Protein AF-A0A0F8ZD93-F1 (afdb_monomer_lite)

Sequence (334 aa):
MNVKDGPELLRCTFANGVAPGSDRQSFPDGYLGQAHPRQTGADEVATLGYKTNHPKEGDAVYRLSFALAHTGGDVSLTFAASGLEDLANESWGLDNVRIEALTGPQPLTPEELKRHWQALFGDDPVKAFKASWALVTAGDQAAELAVERFRPAKLDAAEVHRLIRMLDADRWSDRQKAHQRLLAAGNSVLPAIRQAQKAKVSAEVQARLQGLTEQFEKRTLPVEERVRWGRIIRMLEVTATDKAVEALALLWRHGRGDEVRHLAGAAADRVARPRIDTLLARARAHRRKLQFDEAKAACRDFVRQNVLPHLQGQERHTREQAAERILDFLGVGD

Secondary structure (DSSP, 8-state):
-EETTS------------STTTSEE-TTSPTTS--EETTTT-SEES-S----SSTT---EE----------SS---EE----S---TTSS-----S------SS--PPPHHHHHHHHHHHTSS-HHHHHHHHHHHHHHTHHHHHHHHHHHSPPP--HHHHHHHHHHTT-SSHHHHHHHHHHHHHTGGGGHHHHHHHHHS---HHHHHHHHHHHHHHS-SS--HHHHHHHHHHHHHHHHH-SHHHHHHHHHHHHH-SSHHHHHHHHHHHHHHHHHHHHHHHHHHHHT-STHHHHHHHHHHHHHHHHHTSTT--SS-HHHHHHHHHHHHHHTT---

pLDDT: mean 82.27, std 15.61, range [39.94, 98.12]

Structure (mmCIF, N/CA/C/O backbone):
data_AF-A0A0F8ZD93-F1
#
_entry.id   AF-A0A0F8ZD93-F1
#
loop_
_atom_site.group_PDB
_atom_site.id
_atom_site.type_symbol
_atom_site.label_atom_id
_atom_site.label_alt_id
_atom_site.label_comp_id
_atom_site.label_asym_id
_atom_site.label_entity_id
_atom_site.label_seq_id
_atom_site.pdbx_PDB_ins_code
_atom_site.Cartn_x
_atom_site.Cartn_y
_atom_site.Cartn_z
_atom_site.occupancy
_atom_site.B_iso_or_equiv
_atom_site.auth_seq_id
_atom_site.auth_comp_id
_atom_site.auth_asym_id
_atom_site.auth_atom_id
_atom_site.pdbx_PDB_model_num
ATOM 1 N N . MET A 1 1 ? 7.674 5.678 -14.828 1.00 90.75 1 MET A N 1
ATOM 2 C CA . MET A 1 1 ? 7.034 4.806 -15.831 1.00 90.75 1 MET A CA 1
ATOM 3 C C . MET A 1 1 ? 5.536 4.800 -15.593 1.00 90.75 1 MET A C 1
ATOM 5 O O . MET A 1 1 ? 5.111 4.458 -14.494 1.00 90.75 1 MET A O 1
ATOM 9 N N . ASN A 1 2 ? 4.764 5.175 -16.610 1.00 90.50 2 ASN A N 1
ATOM 10 C CA . ASN A 1 2 ? 3.308 5.299 -16.551 1.00 90.50 2 ASN A CA 1
ATOM 11 C C . ASN A 1 2 ? 2.647 4.483 -17.658 1.00 90.50 2 ASN A C 1
ATOM 13 O O . ASN A 1 2 ? 3.169 4.432 -18.771 1.00 90.50 2 ASN A O 1
ATOM 17 N N . VAL A 1 3 ? 1.488 3.895 -17.362 1.00 89.75 3 VAL A N 1
ATOM 18 C CA . VAL A 1 3 ? 0.595 3.336 -18.383 1.00 89.75 3 VAL A CA 1
ATOM 19 C C . VAL A 1 3 ? -0.340 4.450 -18.841 1.00 89.75 3 VAL A C 1
ATOM 21 O O . VAL A 1 3 ? -0.942 5.128 -18.007 1.00 89.75 3 VAL A O 1
ATOM 24 N N . LYS A 1 4 ? -0.460 4.669 -20.153 1.00 87.06 4 LYS A N 1
ATOM 25 C CA . LYS A 1 4 ? -1.421 5.639 -20.695 1.00 87.06 4 LYS A CA 1
ATOM 26 C C . LYS A 1 4 ? -2.838 5.268 -20.242 1.00 87.06 4 LYS A C 1
ATOM 28 O O . LYS A 1 4 ? -3.228 4.112 -20.374 1.00 87.06 4 LYS A O 1
ATOM 33 N N . ASP A 1 5 ? -3.575 6.243 -19.708 1.00 78.31 5 ASP A N 1
ATOM 34 C CA . ASP A 1 5 ? -4.932 6.065 -19.162 1.00 78.31 5 ASP A CA 1
ATOM 35 C C . ASP A 1 5 ? -5.026 4.986 -18.058 1.00 78.31 5 ASP A C 1
ATOM 37 O O . ASP A 1 5 ? -6.092 4.431 -17.796 1.00 78.31 5 ASP A O 1
ATOM 41 N N . GLY A 1 6 ? -3.900 4.687 -17.399 1.00 81.44 6 GLY A N 1
ATOM 42 C CA . GLY A 1 6 ? -3.770 3.621 -16.412 1.00 81.44 6 GLY A CA 1
ATOM 43 C C . GLY A 1 6 ? -2.882 4.002 -15.219 1.00 81.44 6 GLY A C 1
ATOM 44 O O . GLY A 1 6 ? -2.625 5.183 -14.970 1.00 81.44 6 GLY A O 1
ATOM 45 N N . PRO A 1 7 ? -2.427 3.010 -14.435 1.00 84.69 7 PRO A N 1
ATOM 46 C CA . PRO A 1 7 ? -1.697 3.256 -13.195 1.00 84.69 7 PRO A CA 1
ATOM 47 C C . PRO A 1 7 ? -0.228 3.691 -13.410 1.00 84.69 7 PRO A C 1
ATOM 49 O O . PRO A 1 7 ? 0.443 3.291 -14.362 1.00 84.69 7 PRO A O 1
ATOM 52 N N . GLU A 1 8 ? 0.314 4.454 -12.450 1.00 88.00 8 GLU A N 1
ATOM 53 C CA . GLU A 1 8 ? 1.736 4.860 -12.378 1.00 88.00 8 GLU A CA 1
ATOM 54 C C . GLU A 1 8 ? 2.656 3.748 -11.839 1.00 88.00 8 GLU A C 1
ATOM 56 O O . GLU A 1 8 ? 2.873 3.604 -10.636 1.00 88.00 8 GLU A O 1
ATOM 61 N N . LEU A 1 9 ? 3.199 2.889 -12.692 1.00 91.88 9 LEU A N 1
ATOM 62 C CA . LEU A 1 9 ? 3.935 1.700 -12.232 1.00 91.88 9 LEU A CA 1
ATOM 63 C C . LEU A 1 9 ? 5.208 2.012 -11.436 1.00 91.88 9 LEU A C 1
ATOM 65 O O . LEU A 1 9 ? 5.542 1.274 -10.513 1.00 91.88 9 LEU A O 1
ATOM 69 N N . LEU A 1 10 ? 5.892 3.113 -11.749 1.00 92.62 10 LEU A N 1
ATOM 70 C CA . LEU A 1 10 ? 7.026 3.579 -10.956 1.00 92.62 10 LEU A CA 1
ATOM 71 C C . LEU A 1 10 ? 7.175 5.093 -11.054 1.00 92.62 10 LEU A C 1
ATOM 73 O O . LEU A 1 10 ? 7.365 5.629 -12.148 1.00 92.62 10 LEU A O 1
ATOM 77 N N . ARG A 1 11 ? 7.216 5.760 -9.905 1.00 92.25 11 ARG A N 1
ATOM 78 C CA . ARG A 1 11 ? 7.685 7.137 -9.773 1.00 92.25 11 ARG A CA 1
ATOM 79 C C . ARG A 1 11 ? 8.558 7.211 -8.541 1.00 92.25 11 ARG A C 1
ATOM 81 O O . ARG A 1 11 ? 8.072 7.001 -7.437 1.00 92.25 11 ARG A O 1
ATOM 88 N N . CYS A 1 12 ? 9.835 7.482 -8.744 1.00 93.06 12 CYS A N 1
ATOM 89 C CA . CYS A 1 12 ? 10.850 7.561 -7.704 1.00 93.06 12 CYS A CA 1
ATOM 90 C C . CYS A 1 12 ? 12.025 8.397 -8.222 1.00 93.06 12 CYS A C 1
ATOM 92 O O . CYS A 1 12 ? 12.052 8.824 -9.375 1.00 93.06 12 CYS A O 1
ATOM 94 N N . THR A 1 13 ? 12.995 8.619 -7.353 1.00 93.62 13 THR A N 1
ATOM 95 C CA . THR A 1 13 ? 14.310 9.168 -7.672 1.00 93.62 13 THR A CA 1
ATOM 96 C C . THR A 1 13 ? 15.343 8.056 -7.565 1.00 93.62 13 THR A C 1
ATOM 98 O O . THR A 1 13 ? 15.145 7.102 -6.808 1.00 93.62 13 THR A O 1
ATOM 101 N N . PHE A 1 14 ? 16.435 8.208 -8.306 1.00 93.00 14 PHE A N 1
ATOM 102 C CA . PHE A 1 14 ? 17.644 7.393 -8.231 1.00 93.00 14 PHE A CA 1
ATOM 103 C C . PHE A 1 14 ? 18.817 8.314 -7.915 1.00 93.00 14 PHE A C 1
ATOM 105 O O . PHE A 1 14 ? 18.760 9.501 -8.235 1.00 93.00 14 PHE A O 1
ATOM 112 N N . ALA A 1 15 ? 19.856 7.784 -7.279 1.00 91.56 15 ALA A N 1
ATOM 113 C CA . ALA A 1 15 ? 21.023 8.572 -6.918 1.00 91.56 15 ALA A CA 1
ATOM 114 C C . ALA A 1 15 ? 22.313 7.799 -7.162 1.00 91.56 15 ALA A C 1
ATOM 116 O O . ALA A 1 15 ? 22.408 6.617 -6.831 1.00 91.56 15 ALA A O 1
ATOM 117 N N . ASN A 1 16 ? 23.301 8.522 -7.687 1.00 90.00 16 ASN A N 1
ATOM 118 C CA . ASN A 1 16 ? 24.671 8.064 -7.904 1.00 90.00 16 ASN A CA 1
ATOM 119 C C . ASN A 1 16 ? 25.720 9.024 -7.310 1.00 90.00 16 ASN A C 1
ATOM 121 O O . ASN A 1 16 ? 26.897 8.672 -7.242 1.00 90.00 16 ASN A O 1
ATOM 125 N N . GLY A 1 17 ? 25.317 10.217 -6.858 1.00 86.31 17 GLY A N 1
ATOM 126 C CA . GLY A 1 17 ? 26.218 11.225 -6.299 1.00 86.31 17 GLY A CA 1
ATOM 127 C C . GLY A 1 17 ? 26.762 10.835 -4.925 1.00 86.31 17 GLY A C 1
ATOM 128 O O . GLY A 1 17 ? 26.228 9.942 -4.270 1.00 86.31 17 GLY A O 1
ATOM 129 N N . VAL A 1 18 ? 27.859 11.453 -4.485 1.00 84.69 18 VAL A N 1
ATOM 130 C CA . VAL A 1 18 ? 28.394 11.281 -3.113 1.00 84.69 18 VAL A CA 1
ATOM 131 C C . VAL A 1 18 ? 28.156 12.480 -2.209 1.00 84.69 18 VAL A C 1
ATOM 133 O O . VAL A 1 18 ? 28.331 12.370 -0.994 1.00 84.69 18 VAL A O 1
ATOM 136 N N . ALA A 1 19 ? 27.843 13.632 -2.795 1.00 84.31 19 ALA A N 1
ATOM 137 C CA . ALA A 1 19 ? 27.678 14.859 -2.045 1.00 84.31 19 ALA A CA 1
ATOM 138 C C . ALA A 1 19 ? 26.360 14.822 -1.255 1.00 84.31 19 ALA A C 1
ATOM 140 O O . ALA A 1 19 ? 25.378 14.237 -1.720 1.00 84.31 19 ALA A O 1
ATOM 141 N N . PRO A 1 20 ? 26.303 15.469 -0.076 1.00 83.75 20 PRO A N 1
ATOM 142 C CA . PRO A 1 20 ? 25.051 15.636 0.646 1.00 83.75 20 PRO A CA 1
ATOM 143 C C . PRO A 1 20 ? 23.977 16.237 -0.265 1.00 83.75 20 PRO A C 1
ATOM 145 O O . PRO A 1 20 ? 24.161 17.318 -0.821 1.00 83.75 20 PRO A O 1
ATOM 148 N N . GLY A 1 21 ? 22.862 15.524 -0.419 1.00 82.06 21 GLY A N 1
ATOM 149 C CA . GLY A 1 21 ? 21.755 15.932 -1.290 1.00 82.06 21 GLY A CA 1
ATOM 150 C C . GLY A 1 21 ? 21.731 15.240 -2.657 1.00 82.06 21 GLY A C 1
ATOM 151 O O . GLY A 1 21 ? 20.672 15.213 -3.276 1.00 82.06 21 GLY A O 1
ATOM 152 N N . SER A 1 22 ? 22.832 14.612 -3.086 1.00 84.75 22 SER A N 1
ATOM 153 C CA . SER A 1 22 ? 22.896 13.731 -4.267 1.00 84.75 22 SER A CA 1
ATOM 154 C C . SER A 1 22 ? 23.201 12.267 -3.917 1.00 84.75 22 SER A C 1
ATOM 156 O O . SER A 1 22 ? 23.267 11.415 -4.801 1.00 84.75 22 SER A O 1
ATOM 158 N N . ASP A 1 23 ? 23.338 11.957 -2.624 1.00 89.62 23 ASP A N 1
ATOM 159 C CA . ASP A 1 23 ? 23.643 10.639 -2.058 1.00 89.62 23 ASP A CA 1
ATOM 160 C C . ASP A 1 23 ? 22.399 9.853 -1.600 1.00 89.62 23 ASP A C 1
ATOM 162 O O . ASP A 1 23 ? 22.511 8.782 -0.990 1.00 89.62 23 ASP A O 1
ATOM 166 N N . ARG A 1 24 ? 21.201 10.379 -1.884 1.00 92.94 24 ARG A N 1
ATOM 167 C CA . ARG A 1 24 ? 19.917 9.824 -1.443 1.00 92.94 24 ARG A CA 1
ATOM 168 C C . ARG A 1 24 ? 18.933 9.658 -2.587 1.00 92.94 24 ARG A C 1
ATOM 170 O O . ARG A 1 24 ? 18.798 10.527 -3.440 1.00 92.94 24 ARG A O 1
ATOM 177 N N . GLN A 1 25 ? 18.166 8.579 -2.532 1.00 93.38 25 GLN A N 1
ATOM 178 C CA . GLN A 1 25 ? 17.113 8.271 -3.495 1.00 93.38 25 GLN A CA 1
ATOM 179 C C . GLN A 1 25 ? 15.827 7.836 -2.797 1.00 93.38 25 GLN A C 1
ATOM 181 O O . GLN A 1 25 ? 15.850 7.486 -1.624 1.00 93.38 25 GLN A O 1
ATOM 186 N N . SER A 1 26 ? 14.705 7.831 -3.512 1.00 93.31 26 SER A N 1
ATOM 187 C CA . SER A 1 26 ? 13.451 7.257 -3.001 1.00 93.31 26 SER A CA 1
ATOM 188 C C . SER A 1 26 ? 13.241 5.816 -3.447 1.00 93.31 26 SER A C 1
ATOM 190 O O . SER A 1 26 ? 12.562 5.078 -2.742 1.00 93.31 26 SER A O 1
ATOM 192 N N . PHE A 1 27 ? 13.857 5.372 -4.551 1.00 94.19 27 PHE A N 1
ATOM 193 C CA . PHE A 1 27 ? 13.794 3.965 -4.944 1.00 94.19 27 PHE A CA 1
ATOM 194 C C . PHE A 1 27 ? 14.395 3.070 -3.841 1.00 94.19 27 PHE A C 1
ATOM 196 O O . PHE A 1 27 ? 15.485 3.376 -3.343 1.00 94.19 27 PHE A O 1
ATOM 203 N N . PRO A 1 28 ? 13.729 1.967 -3.457 1.00 93.62 28 PRO A N 1
ATOM 204 C CA . PRO A 1 28 ? 12.628 1.306 -4.168 1.00 93.62 28 PRO A CA 1
ATOM 205 C C . PRO A 1 28 ? 11.210 1.666 -3.693 1.00 93.62 28 PRO A C 1
ATOM 207 O O . PRO A 1 28 ? 10.242 1.033 -4.107 1.00 93.62 28 PRO A O 1
ATOM 210 N N . ASP A 1 29 ? 11.068 2.687 -2.853 1.00 90.69 29 ASP A N 1
ATOM 211 C CA . ASP A 1 29 ? 9.772 3.274 -2.525 1.00 90.69 29 ASP A CA 1
ATOM 212 C C . ASP A 1 29 ? 9.341 4.327 -3.563 1.00 90.69 29 ASP A C 1
ATOM 214 O O . ASP A 1 29 ? 10.079 4.693 -4.482 1.00 90.69 29 ASP A O 1
ATOM 218 N N . GLY A 1 30 ? 8.101 4.803 -3.434 1.00 82.06 30 GLY A N 1
ATOM 219 C CA . GLY A 1 30 ? 7.562 5.857 -4.292 1.00 82.06 30 GLY A CA 1
ATOM 220 C C . GLY A 1 30 ? 8.188 7.233 -4.036 1.00 82.06 30 GLY A C 1
ATOM 221 O O . GLY A 1 30 ? 8.816 7.484 -3.010 1.00 82.06 30 GLY A O 1
ATOM 222 N N . TYR A 1 31 ? 7.970 8.156 -4.968 1.00 65.12 31 TYR A N 1
ATOM 223 C CA . TYR A 1 31 ? 8.363 9.562 -4.885 1.00 65.12 31 TYR A CA 1
ATOM 224 C C . TYR A 1 31 ? 7.740 10.220 -3.645 1.00 65.12 31 TYR A C 1
ATOM 226 O O . TYR A 1 31 ? 6.547 10.060 -3.401 1.00 65.12 31 TYR A O 1
ATOM 234 N N . LEU A 1 32 ? 8.553 10.945 -2.862 1.00 64.12 32 LEU A N 1
ATOM 235 C CA . LEU A 1 32 ? 8.257 11.413 -1.488 1.00 64.12 32 LEU A CA 1
ATOM 236 C C . LEU A 1 32 ? 8.234 10.314 -0.402 1.00 64.12 32 LEU A C 1
ATOM 238 O O . LEU A 1 32 ? 7.839 10.576 0.736 1.00 64.12 32 LEU A O 1
ATOM 242 N N . GLY A 1 33 ? 8.673 9.099 -0.733 1.00 66.81 33 GLY A N 1
ATOM 243 C CA . GLY A 1 33 ? 8.947 8.025 0.218 1.00 66.81 33 GLY A CA 1
ATOM 244 C C . GLY A 1 33 ? 10.196 8.276 1.069 1.00 66.81 33 GLY A C 1
ATOM 245 O O . GLY A 1 33 ? 10.773 9.365 1.075 1.00 66.81 33 GLY A O 1
ATOM 246 N N . GLN A 1 34 ? 10.619 7.253 1.813 1.00 77.19 34 GLN A N 1
ATOM 247 C CA . GLN A 1 34 ? 11.826 7.324 2.636 1.00 77.19 34 GLN A CA 1
ATOM 248 C C . GLN A 1 34 ? 13.067 7.557 1.763 1.00 77.19 34 GLN A C 1
ATOM 250 O O . GLN A 1 34 ? 13.201 6.983 0.685 1.00 77.19 34 GLN A O 1
ATOM 255 N N . ALA A 1 35 ? 13.984 8.394 2.248 1.00 88.25 35 ALA A N 1
ATOM 256 C CA . ALA A 1 35 ? 15.282 8.580 1.621 1.00 88.25 35 ALA A CA 1
ATOM 257 C C . ALA A 1 35 ? 16.185 7.374 1.923 1.00 88.25 35 ALA A C 1
ATOM 259 O O . ALA A 1 35 ? 16.635 7.180 3.056 1.00 88.25 35 ALA A O 1
ATOM 260 N N . HIS A 1 36 ? 16.470 6.587 0.897 1.00 92.56 36 HIS A N 1
ATOM 261 C CA . HIS A 1 36 ? 17.400 5.465 0.922 1.00 92.56 36 HIS A CA 1
ATOM 262 C C . HIS A 1 36 ? 18.797 5.921 0.506 1.00 92.56 36 HIS A C 1
ATOM 264 O O . HIS A 1 36 ? 18.928 6.919 -0.210 1.00 92.56 36 HIS A O 1
ATOM 270 N N . PRO A 1 37 ? 19.864 5.229 0.945 1.00 94.00 37 PRO A N 1
ATOM 271 C CA . PRO A 1 37 ? 21.189 5.429 0.371 1.00 94.00 37 PRO A CA 1
ATOM 272 C C . PRO A 1 37 ? 21.147 5.313 -1.157 1.00 94.00 37 PRO A C 1
ATOM 274 O O . PRO A 1 37 ? 20.388 4.508 -1.705 1.00 94.00 37 PRO A O 1
ATOM 277 N N . ARG A 1 38 ? 21.971 6.096 -1.846 1.00 92.31 38 ARG A N 1
ATOM 278 C CA . ARG A 1 38 ? 22.223 5.942 -3.282 1.00 92.31 38 ARG A CA 1
ATOM 279 C C . ARG A 1 38 ? 22.463 4.482 -3.669 1.00 92.31 38 ARG A C 1
ATOM 281 O O . ARG A 1 38 ? 23.017 3.718 -2.878 1.00 92.31 38 ARG A O 1
ATOM 288 N N . GLN A 1 39 ? 22.071 4.114 -4.884 1.00 93.75 39 GLN A N 1
ATOM 289 C CA . GLN A 1 39 ? 22.313 2.784 -5.454 1.00 93.75 39 GLN A CA 1
ATOM 290 C C . GLN A 1 39 ? 21.595 1.641 -4.706 1.00 93.75 39 GLN A C 1
ATOM 292 O O . GLN A 1 39 ? 21.839 0.464 -4.972 1.00 93.75 39 GLN A O 1
ATOM 297 N N . THR A 1 40 ? 20.676 1.955 -3.780 1.00 95.69 40 THR A N 1
ATOM 298 C CA . THR A 1 40 ? 19.881 0.939 -3.077 1.00 95.69 40 THR A CA 1
ATOM 299 C C . THR A 1 40 ? 19.056 0.140 -4.080 1.00 95.69 40 THR A C 1
ATOM 301 O O . THR A 1 40 ? 18.224 0.694 -4.795 1.00 95.69 40 THR A O 1
ATOM 304 N N . GLY A 1 41 ? 19.259 -1.177 -4.098 1.00 95.56 41 GLY A N 1
ATOM 305 C CA . GLY A 1 41 ? 18.562 -2.087 -5.005 1.00 95.56 41 GLY A CA 1
ATOM 306 C C . GLY A 1 41 ? 19.157 -2.172 -6.411 1.00 95.56 41 GLY A C 1
ATOM 307 O O . GLY A 1 41 ? 18.527 -2.801 -7.256 1.00 95.56 41 GLY A O 1
ATOM 308 N N . ALA A 1 42 ? 20.325 -1.572 -6.659 1.00 96.38 42 ALA A N 1
ATOM 309 C CA . ALA A 1 42 ? 21.058 -1.764 -7.905 1.00 96.38 42 ALA A CA 1
ATOM 310 C C . ALA A 1 42 ? 21.586 -3.205 -8.017 1.00 96.38 42 ALA A C 1
ATOM 312 O O . ALA A 1 42 ? 22.055 -3.786 -7.036 1.00 96.38 42 ALA A O 1
ATOM 313 N N . ASP A 1 43 ? 21.510 -3.767 -9.219 1.00 95.44 43 ASP A N 1
ATOM 314 C CA . ASP A 1 43 ? 22.122 -5.047 -9.580 1.00 95.44 43 ASP A CA 1
ATOM 315 C C . ASP A 1 43 ? 23.620 -4.886 -9.855 1.00 95.44 43 ASP A C 1
ATOM 317 O O . ASP A 1 43 ? 24.410 -5.780 -9.556 1.00 95.44 43 ASP A O 1
ATOM 321 N N . GLU A 1 44 ? 24.005 -3.749 -10.433 1.00 93.31 44 GLU A N 1
ATOM 322 C CA . GLU A 1 44 ? 25.376 -3.451 -10.842 1.00 93.31 44 GLU A CA 1
ATOM 323 C C . GLU A 1 44 ? 25.697 -2.002 -10.470 1.00 93.31 44 GLU A C 1
ATOM 325 O O . GLU A 1 44 ? 24.834 -1.126 -10.557 1.00 93.31 44 GLU A O 1
ATOM 330 N N . VAL A 1 45 ? 26.925 -1.751 -10.017 1.00 91.25 45 VAL A N 1
ATOM 331 C CA . VAL A 1 45 ? 27.401 -0.428 -9.596 1.00 91.25 45 VAL A CA 1
ATOM 332 C C . VAL A 1 45 ? 28.799 -0.210 -10.159 1.00 91.25 45 VAL A C 1
ATOM 334 O O . VAL A 1 45 ? 29.676 -1.045 -9.939 1.00 91.25 45 VAL A O 1
ATOM 337 N N . ALA A 1 46 ? 29.007 0.923 -10.835 1.00 87.31 46 ALA A N 1
ATOM 338 C CA . ALA A 1 46 ? 30.277 1.304 -11.459 1.00 87.31 46 ALA A CA 1
ATOM 339 C C . ALA A 1 46 ? 30.807 0.257 -12.461 1.00 87.31 46 ALA A C 1
ATOM 341 O O . ALA A 1 46 ? 31.994 -0.077 -12.475 1.00 87.31 46 ALA A O 1
ATOM 342 N N . THR A 1 47 ? 29.913 -0.285 -13.288 1.00 89.75 47 THR A N 1
ATOM 343 C CA . THR A 1 47 ? 30.210 -1.379 -14.234 1.00 89.75 47 THR A CA 1
ATOM 344 C C . THR A 1 47 ? 30.150 -0.952 -15.694 1.00 89.75 47 THR A C 1
ATOM 346 O O . THR A 1 47 ? 30.792 -1.577 -16.534 1.00 89.75 47 THR A O 1
ATOM 349 N N . LEU A 1 48 ? 29.445 0.139 -16.005 1.00 86.62 48 LEU A N 1
ATOM 350 C CA . LEU A 1 48 ? 29.273 0.623 -17.377 1.00 86.62 48 LEU A CA 1
ATOM 351 C C . LEU A 1 48 ? 30.486 1.415 -17.896 1.00 86.62 48 LEU A C 1
ATOM 353 O O . LEU A 1 48 ? 30.532 1.796 -19.063 1.00 86.62 48 LEU A O 1
ATOM 357 N N . GLY A 1 49 ? 31.489 1.652 -17.045 1.00 81.75 49 GLY A N 1
ATOM 358 C CA . GLY A 1 49 ? 32.754 2.278 -17.436 1.00 81.75 49 GLY A CA 1
ATOM 359 C C . GLY A 1 49 ? 32.698 3.803 -17.561 1.00 81.75 49 GLY A C 1
ATOM 360 O O . GLY A 1 49 ? 33.654 4.400 -18.067 1.00 81.75 49 GLY A O 1
ATOM 361 N N . TYR A 1 50 ? 31.624 4.442 -17.084 1.00 79.06 50 TYR A N 1
ATOM 362 C CA . TYR A 1 50 ? 31.542 5.898 -17.006 1.00 79.06 50 TYR A CA 1
ATOM 363 C C . TYR A 1 50 ? 32.569 6.425 -16.003 1.00 79.06 50 TYR A C 1
ATOM 365 O O . TYR A 1 50 ? 32.586 6.046 -14.833 1.00 79.06 50 TYR A O 1
ATOM 373 N N . LYS A 1 51 ? 33.458 7.300 -16.479 1.00 68.19 51 LYS A N 1
ATOM 374 C CA . LYS A 1 51 ? 34.501 7.920 -15.660 1.00 68.19 51 LYS A CA 1
ATOM 375 C C . LYS A 1 51 ? 34.028 9.294 -15.212 1.00 68.19 51 LYS A C 1
ATOM 377 O O . LYS A 1 51 ? 33.962 10.214 -16.021 1.00 68.19 51 LYS A O 1
ATOM 382 N N . THR A 1 52 ? 33.730 9.431 -13.930 1.00 67.81 52 THR A N 1
ATOM 383 C CA . THR A 1 52 ? 33.408 10.710 -13.291 1.00 67.81 52 THR A CA 1
ATOM 384 C C . THR A 1 52 ? 34.649 11.299 -12.621 1.00 67.81 52 THR A C 1
ATOM 386 O O . THR A 1 52 ? 35.576 10.581 -12.238 1.00 67.81 52 THR A O 1
ATOM 389 N N . ASN A 1 53 ? 34.668 12.621 -12.433 1.00 64.38 53 ASN A N 1
ATOM 390 C CA . ASN A 1 53 ? 35.764 13.310 -11.735 1.00 64.38 53 ASN A CA 1
ATOM 391 C C . ASN A 1 53 ? 35.843 12.942 -10.241 1.00 64.38 53 ASN A C 1
ATOM 393 O O . ASN A 1 53 ? 36.892 13.109 -9.617 1.00 64.38 53 ASN A O 1
ATOM 397 N N . HIS A 1 54 ? 34.766 12.396 -9.668 1.00 60.16 54 HIS A N 1
ATOM 398 C CA . HIS A 1 54 ? 34.786 11.757 -8.359 1.00 60.16 54 HIS A CA 1
ATOM 399 C C . HIS A 1 54 ? 34.853 10.231 -8.496 1.00 60.16 54 HIS A C 1
ATOM 401 O O . HIS A 1 54 ? 33.899 9.638 -8.991 1.00 60.16 54 HIS A O 1
ATOM 407 N N . PRO A 1 55 ? 35.884 9.557 -7.949 1.00 59.41 55 PRO A N 1
ATOM 408 C CA . PRO A 1 55 ? 36.057 8.099 -8.049 1.00 59.41 55 PRO A CA 1
ATOM 409 C C . PRO A 1 55 ? 34.996 7.282 -7.292 1.00 59.41 55 PRO A C 1
ATOM 411 O O . PRO A 1 55 ? 35.031 6.056 -7.302 1.00 59.41 55 PRO A O 1
ATOM 414 N N . LYS A 1 56 ? 34.090 7.956 -6.576 1.00 59.72 56 LYS A N 1
ATOM 415 C CA . LYS A 1 56 ? 32.959 7.356 -5.864 1.00 59.72 56 LYS A CA 1
ATOM 416 C C . LYS A 1 56 ? 31.613 7.688 -6.514 1.00 59.72 56 LYS A C 1
ATOM 418 O O . LYS A 1 56 ? 30.604 7.142 -6.078 1.00 59.72 56 LYS A O 1
ATOM 423 N N . GLU A 1 57 ? 31.569 8.596 -7.481 1.00 69.94 57 GLU A N 1
ATOM 424 C CA . GLU A 1 57 ? 30.406 8.788 -8.353 1.00 69.94 57 GLU A CA 1
ATOM 425 C C . GLU A 1 57 ? 30.495 7.764 -9.486 1.00 69.94 57 GLU A C 1
ATOM 427 O O . GLU A 1 57 ? 31.571 7.223 -9.744 1.00 69.94 57 GLU A O 1
ATOM 432 N N . GLY A 1 58 ? 29.372 7.414 -10.101 1.00 79.38 58 GLY A N 1
ATOM 433 C CA . GLY A 1 58 ? 29.389 6.397 -11.144 1.00 79.38 58 GLY A CA 1
ATOM 434 C C . GLY A 1 58 ? 28.008 6.030 -11.649 1.00 79.38 58 GLY A C 1
ATOM 435 O O . GLY A 1 58 ? 27.042 6.767 -11.468 1.00 79.38 58 GLY A O 1
ATOM 436 N N . ASP A 1 59 ? 27.925 4.870 -12.278 1.00 87.50 59 ASP A N 1
ATOM 437 C CA . ASP A 1 59 ? 26.690 4.293 -12.787 1.00 87.50 59 ASP A CA 1
ATOM 438 C C . ASP A 1 59 ? 26.070 3.278 -11.821 1.00 87.50 59 ASP A C 1
ATOM 440 O O . ASP A 1 59 ? 26.735 2.722 -10.941 1.00 87.50 59 ASP A O 1
ATOM 444 N N . ALA A 1 60 ? 24.778 3.030 -12.015 1.00 93.38 60 ALA A N 1
ATOM 445 C CA . ALA A 1 60 ? 24.068 1.930 -11.392 1.00 93.38 60 ALA A CA 1
ATOM 446 C C . ALA A 1 60 ? 23.041 1.356 -12.369 1.00 93.38 60 ALA A C 1
ATOM 448 O O . ALA A 1 60 ? 22.351 2.106 -13.063 1.00 93.38 60 ALA A O 1
ATOM 449 N N . VAL A 1 61 ? 22.925 0.031 -12.393 1.00 95.38 61 VAL A N 1
ATOM 450 C CA . VAL A 1 61 ? 21.975 -0.705 -13.233 1.00 95.38 61 VAL A CA 1
ATOM 451 C C . VAL A 1 61 ? 20.933 -1.362 -12.342 1.00 95.38 61 VAL A C 1
ATOM 453 O O . VAL A 1 61 ? 21.265 -1.931 -11.303 1.00 95.38 61 VAL A O 1
ATOM 456 N N . TYR A 1 62 ? 19.669 -1.301 -12.756 1.00 96.25 62 TYR A N 1
ATOM 457 C CA . TYR A 1 62 ? 18.540 -1.866 -12.019 1.00 96.25 62 TYR A CA 1
ATOM 458 C C . TYR A 1 62 ? 17.734 -2.788 -12.929 1.00 96.25 62 TYR A C 1
ATOM 460 O O . TYR A 1 62 ? 17.289 -2.375 -14.001 1.00 96.25 62 TYR A O 1
ATOM 468 N N . ARG A 1 63 ? 17.474 -4.018 -12.481 1.00 95.31 63 ARG A N 1
ATOM 469 C CA . ARG A 1 63 ? 16.526 -4.930 -13.125 1.00 95.31 63 ARG A CA 1
ATOM 470 C C . ARG A 1 63 ? 15.150 -4.750 -12.511 1.00 95.31 63 ARG A C 1
ATOM 472 O O . ARG A 1 63 ? 14.865 -5.202 -11.401 1.00 95.31 63 ARG A O 1
ATOM 479 N N . LEU A 1 64 ? 14.281 -4.082 -13.25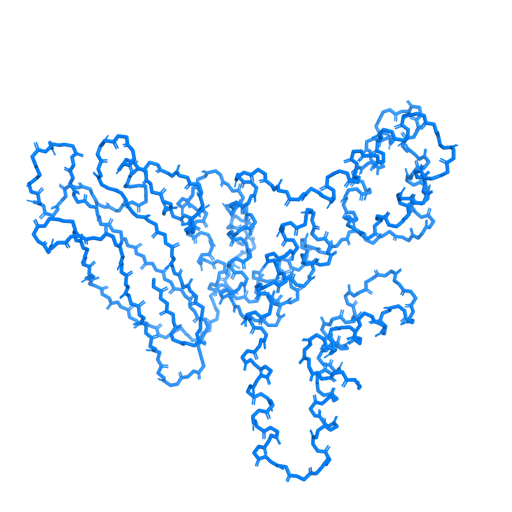7 1.00 94.69 64 LEU A N 1
ATOM 480 C CA . LEU A 1 64 ? 12.927 -3.773 -12.821 1.00 94.69 64 LEU A CA 1
ATOM 481 C C . LEU A 1 64 ? 11.921 -4.658 -13.554 1.00 94.69 64 LEU A C 1
ATOM 483 O O . LEU A 1 64 ? 11.959 -4.777 -14.776 1.00 94.69 64 LEU A O 1
ATOM 487 N N . SER A 1 65 ? 11.012 -5.266 -12.794 1.00 93.88 65 SER A N 1
ATOM 488 C CA . SER A 1 65 ? 9.908 -6.063 -13.321 1.00 93.88 65 SER A CA 1
ATOM 489 C C . SER A 1 65 ? 8.603 -5.553 -12.735 1.00 93.88 65 SER A C 1
ATOM 491 O O . SER A 1 65 ? 8.512 -5.288 -11.535 1.00 93.88 65 SER A O 1
ATOM 493 N N . PHE A 1 66 ? 7.612 -5.395 -13.604 1.00 93.94 66 PHE A N 1
ATOM 494 C CA . PHE A 1 66 ? 6.318 -4.815 -13.289 1.00 93.94 66 PHE A CA 1
ATOM 495 C C . PHE A 1 66 ? 5.225 -5.698 -13.874 1.00 93.94 66 PHE A C 1
ATOM 497 O O . PHE A 1 66 ? 5.364 -6.209 -14.983 1.00 93.94 66 PHE A O 1
ATOM 504 N N . ALA A 1 67 ? 4.121 -5.828 -13.148 1.00 92.00 67 ALA A N 1
ATOM 505 C CA . ALA A 1 67 ? 2.916 -6.483 -13.632 1.00 92.00 67 ALA A CA 1
ATOM 506 C C . ALA A 1 67 ? 1.756 -5.493 -13.579 1.00 92.00 67 ALA A C 1
ATOM 508 O O . ALA A 1 67 ? 1.641 -4.718 -12.634 1.00 92.00 67 ALA A O 1
ATOM 509 N N . LEU A 1 68 ? 0.902 -5.498 -14.594 1.00 88.88 68 LEU A N 1
ATOM 510 C CA . LEU A 1 68 ? -0.265 -4.628 -14.642 1.00 88.88 68 LEU A CA 1
ATOM 511 C C . LEU A 1 68 ? -1.437 -5.395 -15.249 1.00 88.88 68 LEU A C 1
ATOM 513 O O . LEU A 1 68 ? -1.262 -6.145 -16.209 1.00 88.88 68 LEU A O 1
ATOM 517 N N . ALA A 1 69 ? -2.629 -5.215 -14.688 1.00 85.44 69 ALA A N 1
ATOM 518 C CA . ALA A 1 69 ? -3.840 -5.723 -15.313 1.00 85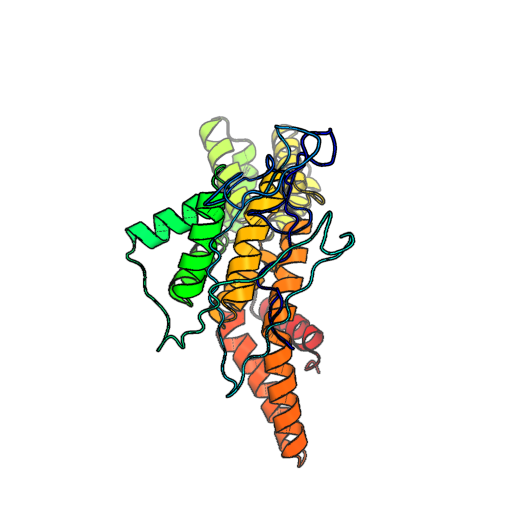.44 69 ALA A CA 1
ATOM 519 C C . ALA A 1 69 ? -4.141 -4.891 -16.567 1.00 85.44 69 ALA A C 1
ATOM 521 O O . ALA A 1 69 ? -4.221 -3.664 -16.496 1.00 85.44 69 ALA A O 1
ATOM 522 N N . HIS A 1 70 ? -4.315 -5.551 -17.713 1.00 85.12 70 HIS A N 1
ATOM 523 C CA . HIS A 1 70 ? -4.608 -4.895 -18.986 1.00 85.12 70 HIS A CA 1
ATOM 524 C C . HIS A 1 70 ? -5.658 -5.676 -19.767 1.00 85.12 70 HIS A C 1
ATOM 526 O O . HIS A 1 70 ? -5.616 -6.901 -19.808 1.00 85.12 70 HIS A O 1
ATOM 532 N N . THR A 1 71 ? -6.602 -4.968 -20.383 1.00 79.38 71 THR A N 1
ATOM 533 C CA . THR A 1 71 ? -7.691 -5.578 -21.176 1.00 79.38 71 THR A CA 1
ATOM 534 C C . THR A 1 71 ? -7.742 -5.076 -22.618 1.00 79.38 71 THR A C 1
ATOM 536 O O . THR A 1 71 ? -8.506 -5.606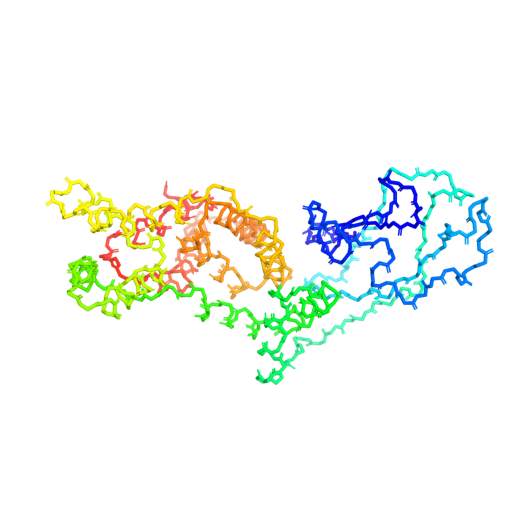 -23.422 1.00 79.38 71 THR A O 1
ATOM 539 N N . GLY A 1 72 ? -6.944 -4.058 -22.957 1.00 80.81 72 GLY A N 1
ATOM 540 C CA . GLY A 1 72 ? -6.851 -3.528 -24.315 1.00 80.81 72 GLY A CA 1
ATOM 541 C C . GLY A 1 72 ? -5.971 -4.393 -25.219 1.00 80.81 72 GLY A C 1
ATOM 542 O O . GLY A 1 72 ? -5.114 -5.129 -24.738 1.00 80.81 72 GLY A O 1
ATOM 543 N N . GLY A 1 73 ? -6.156 -4.263 -26.537 1.00 87.25 73 GLY A N 1
ATOM 544 C CA . GLY A 1 73 ? -5.300 -4.919 -27.536 1.00 87.25 73 GLY A CA 1
ATOM 545 C C . GLY A 1 73 ? -3.878 -4.348 -27.605 1.00 87.25 73 GLY A C 1
ATOM 546 O O . GLY A 1 73 ? -2.962 -5.050 -28.014 1.00 87.25 73 GLY A O 1
ATOM 547 N N . ASP A 1 74 ? -3.689 -3.112 -27.134 1.00 89.94 74 ASP A N 1
ATOM 548 C CA . ASP A 1 74 ? -2.411 -2.402 -27.124 1.00 89.94 74 ASP A CA 1
ATOM 549 C C . ASP A 1 74 ? -2.145 -1.812 -25.741 1.00 89.94 74 ASP A C 1
ATOM 551 O O . ASP A 1 74 ? -3.065 -1.304 -25.094 1.00 89.94 74 ASP A O 1
ATOM 555 N N . VAL A 1 75 ? -0.889 -1.829 -25.293 1.00 89.19 75 VAL A N 1
ATOM 556 C CA . VAL A 1 75 ? -0.438 -1.135 -24.078 1.00 89.19 75 VAL A CA 1
ATOM 557 C C . VAL A 1 75 ? 0.545 -0.033 -24.463 1.00 89.19 75 VAL A C 1
ATOM 559 O O . VAL A 1 75 ? 1.507 -0.263 -25.188 1.00 89.19 75 VAL A O 1
ATOM 562 N N . SER A 1 76 ? 0.302 1.189 -23.988 1.00 92.88 76 SER A N 1
ATOM 563 C CA . SER A 1 76 ? 1.208 2.325 -24.187 1.00 92.88 76 SER A CA 1
ATOM 564 C C . SER A 1 76 ? 1.908 2.657 -22.875 1.00 92.88 76 SER A C 1
ATOM 566 O O . SER A 1 76 ? 1.256 3.036 -21.899 1.00 92.88 76 SER A O 1
ATOM 568 N N . LEU A 1 77 ? 3.233 2.514 -22.863 1.00 92.88 77 LEU A N 1
ATOM 569 C CA . LEU A 1 77 ? 4.084 2.785 -21.708 1.00 92.88 77 LEU A CA 1
ATOM 570 C C . LEU A 1 77 ? 4.906 4.049 -21.953 1.00 92.88 77 LEU A C 1
ATOM 572 O O . LEU A 1 77 ? 5.613 4.152 -22.953 1.00 92.88 77 LEU A O 1
ATOM 576 N N . THR A 1 78 ? 4.849 4.984 -21.010 1.00 94.75 78 THR A N 1
ATOM 577 C CA . THR A 1 78 ? 5.655 6.205 -21.039 1.00 94.75 78 THR A CA 1
ATOM 578 C C . THR A 1 78 ? 6.757 6.121 -19.998 1.00 94.75 78 THR A C 1
ATOM 580 O O . THR A 1 78 ? 6.504 5.981 -18.793 1.00 94.75 78 THR A O 1
ATOM 583 N N . PHE A 1 79 ? 7.992 6.269 -20.463 1.00 93.44 79 PHE A N 1
ATOM 584 C CA . PHE A 1 79 ? 9.170 6.402 -19.624 1.00 93.44 79 PHE A CA 1
ATOM 585 C C . PHE A 1 79 ? 9.665 7.841 -19.709 1.00 93.44 79 PHE A C 1
ATOM 587 O O . PHE A 1 79 ? 9.785 8.401 -20.794 1.00 93.44 79 PHE A O 1
ATOM 594 N N . ALA A 1 80 ? 9.896 8.453 -18.555 1.00 92.81 80 ALA A N 1
ATOM 595 C CA . ALA A 1 80 ? 10.305 9.841 -18.460 1.00 92.81 80 ALA A CA 1
ATOM 596 C C . ALA A 1 80 ? 11.140 10.035 -17.198 1.00 92.81 80 ALA A C 1
ATOM 598 O O . ALA A 1 80 ? 10.900 9.375 -16.182 1.00 92.81 80 ALA A O 1
ATOM 599 N N . ALA A 1 81 ? 12.066 10.980 -17.276 1.00 91.75 81 ALA A N 1
ATOM 600 C CA . ALA A 1 81 ? 12.801 11.517 -16.147 1.00 91.75 81 ALA A CA 1
ATOM 601 C C . ALA A 1 81 ? 12.783 13.047 -16.224 1.00 91.75 81 ALA A C 1
ATOM 603 O O . ALA A 1 81 ? 12.457 13.629 -17.259 1.00 91.75 81 ALA A O 1
ATOM 604 N N . SER A 1 82 ? 13.108 13.692 -15.113 1.00 90.12 82 SER A N 1
ATOM 605 C CA . SER A 1 82 ? 13.110 15.147 -14.975 1.00 90.12 82 SER A CA 1
ATOM 606 C C . SER A 1 82 ? 14.279 15.575 -14.102 1.00 90.12 82 SER A C 1
ATOM 608 O O . SER A 1 82 ? 14.637 14.829 -13.192 1.00 90.12 82 SER A O 1
ATOM 610 N N . GLY A 1 83 ? 14.792 16.788 -14.316 1.00 86.69 83 GLY A N 1
ATOM 611 C CA . GLY A 1 83 ? 15.934 17.301 -13.552 1.00 86.69 83 GLY A CA 1
ATOM 612 C C . GLY A 1 83 ? 17.237 16.589 -13.905 1.00 86.69 83 GLY A C 1
ATOM 613 O O . GLY A 1 83 ? 18.036 16.330 -13.020 1.00 86.69 83 GLY A O 1
ATOM 614 N N . LEU A 1 84 ? 17.381 16.222 -15.178 1.00 87.00 84 LEU A N 1
ATOM 615 C CA . LEU A 1 84 ? 18.571 15.608 -15.750 1.00 87.00 84 LEU A CA 1
ATOM 616 C C . LEU A 1 84 ? 19.239 16.585 -16.713 1.00 87.00 84 LEU A C 1
ATOM 618 O O . LEU A 1 84 ? 18.581 17.499 -17.220 1.00 87.00 84 LEU A O 1
ATOM 622 N N . GLU A 1 85 ? 20.519 16.359 -16.969 1.00 86.50 85 GLU A N 1
ATOM 623 C CA . GLU A 1 85 ? 21.323 17.157 -17.888 1.00 86.50 85 GLU A CA 1
ATOM 624 C C . GLU A 1 85 ? 21.496 16.449 -19.245 1.00 86.50 85 GLU A C 1
ATOM 626 O O . GLU A 1 85 ? 20.804 15.477 -19.568 1.00 86.50 85 GLU A O 1
ATOM 631 N N . ASP A 1 86 ? 22.403 16.966 -20.073 1.00 84.19 86 ASP A N 1
ATOM 632 C CA . ASP A 1 86 ? 22.720 16.388 -21.375 1.00 84.19 86 ASP A CA 1
ATOM 633 C C . ASP A 1 86 ? 23.253 14.952 -21.252 1.00 84.19 86 ASP A C 1
ATOM 635 O O . ASP A 1 86 ? 23.831 14.551 -20.241 1.00 84.19 86 ASP A O 1
ATOM 639 N N . LEU A 1 87 ? 23.118 14.177 -22.335 1.00 80.75 87 LEU A N 1
ATOM 640 C CA . LEU A 1 87 ? 23.445 12.743 -22.387 1.00 80.75 87 LEU A CA 1
ATOM 641 C C . LEU A 1 87 ? 24.870 12.396 -21.909 1.00 80.75 87 LEU A C 1
ATOM 643 O O . LEU A 1 87 ? 25.102 11.289 -21.433 1.00 80.75 87 LEU A O 1
ATOM 647 N N . ALA A 1 88 ? 25.819 13.325 -22.047 1.00 77.88 88 ALA A N 1
ATOM 648 C CA . ALA A 1 88 ? 27.210 13.141 -21.638 1.00 77.88 88 ALA A CA 1
ATOM 649 C C . ALA A 1 88 ? 27.470 13.385 -20.137 1.00 77.88 88 ALA A C 1
ATOM 651 O O . ALA A 1 88 ? 28.583 13.116 -19.688 1.00 77.88 88 ALA A O 1
ATOM 652 N N . ASN A 1 89 ? 26.491 13.900 -19.384 1.00 78.62 89 ASN A N 1
ATOM 653 C CA . ASN A 1 89 ? 26.605 14.154 -17.948 1.00 78.62 89 ASN A CA 1
ATOM 654 C C . ASN A 1 89 ? 25.594 13.319 -17.139 1.00 78.62 89 ASN A C 1
ATOM 656 O O . ASN A 1 89 ? 25.811 12.127 -16.921 1.00 78.62 89 ASN A O 1
ATOM 660 N N . GLU A 1 90 ? 24.477 13.913 -16.712 1.00 84.25 90 GLU A N 1
ATOM 661 C CA . GLU A 1 90 ? 23.482 13.265 -15.855 1.00 84.25 90 GLU A CA 1
ATOM 662 C C . GLU A 1 90 ? 22.320 12.739 -16.691 1.00 84.25 90 GLU A C 1
ATOM 664 O O . GLU A 1 90 ? 21.338 13.438 -16.925 1.00 84.25 90 GLU A O 1
ATOM 669 N N . SER A 1 91 ? 22.426 11.492 -17.147 1.00 87.75 91 SER A N 1
ATOM 670 C CA . SER A 1 91 ? 21.403 10.879 -17.993 1.00 87.75 91 SER A CA 1
ATOM 671 C C . SER A 1 91 ? 21.031 9.465 -17.557 1.00 87.75 91 SER A C 1
ATOM 673 O O . SER A 1 91 ? 21.589 8.898 -16.618 1.00 87.75 91 SER A O 1
ATOM 675 N N . TRP A 1 92 ? 20.041 8.896 -18.237 1.00 91.88 92 TRP A N 1
ATOM 676 C CA . TRP A 1 92 ? 19.536 7.548 -17.995 1.00 91.88 92 TRP A CA 1
ATOM 677 C C . TRP A 1 92 ? 19.203 6.876 -19.326 1.00 91.88 92 TRP A C 1
ATOM 679 O O . TRP A 1 92 ? 18.897 7.541 -20.317 1.00 91.88 92 TRP A O 1
ATOM 689 N N . GLY A 1 93 ? 19.250 5.547 -19.338 1.00 91.75 93 GLY A N 1
ATOM 690 C CA . GLY A 1 93 ? 18.929 4.734 -20.505 1.00 91.75 93 GLY A CA 1
ATOM 691 C C . GLY A 1 93 ? 18.034 3.556 -20.144 1.00 91.75 93 GLY A C 1
ATOM 692 O O . GLY A 1 93 ? 17.932 3.163 -18.981 1.00 91.75 93 GLY A O 1
ATOM 693 N N . LEU A 1 94 ? 17.389 2.997 -21.165 1.00 93.62 94 LEU A N 1
ATOM 694 C CA . LEU A 1 94 ? 16.679 1.726 -21.095 1.00 93.62 94 LEU A CA 1
ATOM 695 C C . LEU A 1 94 ? 17.399 0.723 -21.979 1.00 93.62 94 LEU A C 1
ATOM 697 O O . LEU A 1 94 ? 17.777 1.046 -23.103 1.00 93.62 94 LEU A O 1
ATOM 701 N N . ASP A 1 95 ? 17.521 -0.496 -21.481 1.00 92.69 95 ASP A N 1
ATOM 702 C CA . ASP A 1 95 ? 18.030 -1.626 -22.239 1.00 92.69 95 ASP A CA 1
ATOM 703 C C . ASP A 1 95 ? 17.249 -2.891 -21.850 1.00 92.69 95 ASP A C 1
ATOM 705 O O . ASP A 1 95 ? 16.605 -2.931 -20.799 1.00 92.69 95 ASP A O 1
ATOM 709 N N . ASN A 1 96 ? 17.286 -3.917 -22.701 1.00 92.81 96 ASN A N 1
ATOM 710 C CA . ASN A 1 96 ? 16.718 -5.246 -22.449 1.00 92.81 96 ASN A CA 1
ATOM 711 C C . ASN A 1 96 ? 15.224 -5.248 -22.063 1.00 92.81 96 ASN A C 1
ATOM 713 O O . ASN A 1 96 ? 14.783 -6.021 -21.207 1.00 92.81 96 ASN A O 1
ATOM 717 N N . VAL A 1 97 ? 14.422 -4.392 -22.704 1.00 93.56 97 VAL A N 1
ATOM 718 C CA . VAL A 1 97 ? 12.975 -4.314 -22.453 1.00 93.56 97 VAL A CA 1
ATOM 719 C C . VAL A 1 97 ? 12.274 -5.557 -23.006 1.00 93.56 97 VAL A C 1
ATOM 721 O O . VAL A 1 97 ? 12.248 -5.788 -24.214 1.00 93.56 97 VAL A O 1
ATOM 724 N N . ARG A 1 98 ? 11.652 -6.333 -22.112 1.00 94.50 98 ARG A N 1
ATOM 725 C CA . ARG A 1 98 ? 10.793 -7.476 -22.447 1.00 94.50 98 ARG A CA 1
ATOM 726 C C . ARG A 1 98 ? 9.360 -7.202 -22.004 1.00 94.50 98 ARG A C 1
ATOM 728 O O . ARG A 1 98 ? 9.130 -6.793 -20.870 1.00 94.50 98 ARG A O 1
ATOM 735 N N . ILE A 1 99 ? 8.408 -7.489 -22.887 1.00 91.75 99 ILE A N 1
ATOM 736 C CA . ILE A 1 99 ? 6.974 -7.477 -22.591 1.00 91.75 99 ILE A CA 1
ATOM 737 C C . ILE A 1 99 ? 6.441 -8.886 -22.829 1.00 91.75 99 ILE A C 1
ATOM 739 O O . ILE A 1 99 ? 6.705 -9.487 -23.869 1.00 91.75 99 ILE A O 1
ATOM 743 N N . GLU A 1 100 ? 5.704 -9.410 -21.858 1.00 92.31 100 GLU A N 1
ATOM 744 C CA . GLU A 1 100 ? 5.070 -10.721 -21.931 1.00 92.31 100 GLU A CA 1
ATOM 745 C C . GLU A 1 100 ? 3.632 -10.619 -21.428 1.00 92.31 100 GLU A C 1
ATOM 747 O O . GLU A 1 100 ? 3.368 -10.009 -20.391 1.00 92.31 100 GLU A O 1
ATOM 752 N N . ALA A 1 101 ? 2.702 -11.213 -22.172 1.00 90.69 101 ALA A N 1
ATOM 753 C CA . ALA A 1 101 ? 1.319 -11.333 -21.745 1.00 90.69 101 ALA A CA 1
ATOM 754 C C . ALA A 1 101 ? 1.180 -12.552 -20.827 1.00 90.69 101 ALA A C 1
ATOM 756 O O . ALA A 1 101 ? 1.403 -13.686 -21.249 1.00 90.69 101 ALA A O 1
ATOM 757 N N . LEU A 1 102 ? 0.789 -12.321 -19.575 1.00 89.06 102 LEU A N 1
ATOM 758 C CA . LEU A 1 102 ? 0.459 -13.397 -18.646 1.00 89.06 102 LEU A CA 1
ATOM 759 C C . LEU A 1 102 ? -0.959 -13.902 -18.933 1.00 89.06 102 LEU A C 1
ATOM 761 O O . LEU A 1 102 ? -1.880 -13.111 -19.124 1.00 89.06 102 LEU A O 1
ATOM 765 N N . THR A 1 103 ? -1.161 -15.219 -18.904 1.00 85.88 103 THR A N 1
ATOM 766 C CA . THR A 1 103 ? -2.477 -15.849 -19.134 1.00 85.88 103 THR A CA 1
ATOM 767 C C . THR A 1 103 ? -3.429 -15.741 -17.935 1.00 85.88 103 THR A C 1
ATOM 769 O O . THR A 1 103 ? -4.517 -16.312 -17.960 1.00 85.88 103 THR A O 1
ATOM 772 N N . GLY A 1 104 ? -3.027 -15.034 -16.875 1.00 87.94 104 GLY A N 1
ATOM 773 C CA . GLY A 1 104 ? -3.811 -14.805 -15.666 1.00 87.94 104 GLY A CA 1
ATOM 774 C C . GLY A 1 104 ? -2.940 -14.519 -14.436 1.00 87.94 104 GLY A C 1
ATOM 775 O O . GLY A 1 104 ? -1.708 -14.453 -14.551 1.00 87.94 104 GLY A O 1
ATOM 776 N N . PRO A 1 105 ? -3.572 -14.361 -13.256 1.00 91.50 105 PRO A N 1
ATOM 777 C CA . PRO A 1 105 ? -2.867 -14.218 -11.987 1.00 91.50 105 PRO A CA 1
ATOM 778 C C . PRO A 1 105 ? -1.896 -15.377 -11.732 1.00 91.50 105 PRO A C 1
ATOM 780 O O . PRO A 1 105 ? -2.161 -16.518 -12.108 1.00 91.50 105 PRO A O 1
ATOM 783 N N . GLN A 1 106 ? -0.783 -15.077 -11.068 1.00 94.69 106 GLN A N 1
ATOM 784 C CA . GLN A 1 106 ? 0.226 -16.044 -10.642 1.00 94.69 106 GLN A CA 1
ATOM 785 C C . GLN A 1 106 ? 0.023 -16.336 -9.148 1.00 94.69 106 GLN A C 1
ATOM 787 O O . GLN A 1 106 ? 0.440 -15.526 -8.315 1.00 94.69 106 GLN A O 1
ATOM 792 N N . PRO A 1 107 ? -0.666 -17.433 -8.786 1.00 94.88 107 PRO A N 1
ATOM 793 C CA . PRO A 1 107 ? -1.010 -17.708 -7.398 1.00 94.88 107 PRO A CA 1
ATOM 794 C C . PRO A 1 107 ? 0.236 -17.998 -6.558 1.00 94.88 107 PRO A C 1
ATOM 796 O O . PRO A 1 107 ? 1.186 -18.632 -7.016 1.00 94.88 107 PRO A O 1
ATOM 799 N N . LEU A 1 108 ? 0.196 -17.567 -5.301 1.00 97.75 108 LEU A N 1
ATOM 800 C CA . LEU A 1 108 ? 1.223 -17.829 -4.297 1.00 97.75 108 LEU A CA 1
ATOM 801 C C . LEU A 1 108 ? 0.763 -18.939 -3.351 1.00 97.75 108 LEU A C 1
ATOM 803 O O . LEU A 1 108 ? -0.430 -19.080 -3.065 1.00 97.75 108 LEU A O 1
ATOM 807 N N . THR A 1 109 ? 1.702 -19.692 -2.786 1.00 98.00 109 THR A N 1
ATOM 808 C CA . THR A 1 109 ? 1.383 -20.552 -1.635 1.00 98.00 109 THR A CA 1
ATOM 809 C C . THR A 1 109 ? 0.964 -19.700 -0.422 1.00 98.00 109 THR A C 1
ATOM 811 O O . THR A 1 109 ? 1.341 -18.525 -0.330 1.00 98.00 109 THR A O 1
ATOM 814 N N . PRO A 1 110 ? 0.202 -20.247 0.545 1.00 96.88 110 PRO A N 1
ATOM 815 C CA . PRO A 1 110 ? -0.169 -19.515 1.761 1.00 96.88 110 PRO A CA 1
ATOM 816 C C . PRO A 1 110 ? 1.037 -18.939 2.523 1.00 96.88 110 PRO A C 1
ATOM 818 O O . PRO A 1 110 ? 0.989 -17.816 3.036 1.00 96.88 110 PRO A O 1
ATOM 821 N N . GLU A 1 111 ? 2.141 -19.682 2.569 1.00 97.00 111 GLU A N 1
ATOM 822 C CA . GLU A 1 111 ? 3.393 -19.286 3.208 1.00 97.00 111 GLU A CA 1
ATOM 823 C C . GLU A 1 111 ? 4.046 -18.105 2.483 1.00 97.00 111 GLU A C 1
ATOM 825 O O . GLU A 1 111 ? 4.471 -17.139 3.124 1.00 97.00 111 GLU A O 1
ATOM 830 N N . GLU A 1 112 ? 4.093 -18.148 1.151 1.00 98.06 112 GLU A N 1
ATOM 831 C CA . GLU A 1 112 ? 4.613 -17.055 0.328 1.00 98.06 112 GLU A CA 1
ATOM 832 C C . GLU A 1 112 ? 3.747 -15.808 0.449 1.00 98.06 112 GLU A C 1
ATOM 834 O O . GLU A 1 112 ? 4.283 -14.723 0.674 1.00 98.06 112 GLU A O 1
ATOM 839 N N . LEU A 1 113 ? 2.423 -15.957 0.381 1.00 97.75 113 LEU A N 1
ATOM 840 C CA . LEU A 1 113 ? 1.476 -14.859 0.534 1.00 97.75 113 LEU A CA 1
ATOM 841 C C . LEU A 1 113 ? 1.679 -14.150 1.880 1.00 97.75 113 LEU A C 1
ATOM 843 O O . LEU A 1 113 ? 1.825 -12.927 1.934 1.00 97.75 113 LEU A O 1
ATOM 847 N N . LYS A 1 114 ? 1.779 -14.916 2.975 1.00 95.94 114 LYS A N 1
ATOM 848 C CA . LYS A 1 114 ? 2.058 -14.384 4.316 1.00 95.94 114 LYS A CA 1
ATOM 849 C C . LYS A 1 114 ? 3.417 -13.684 4.383 1.00 95.94 114 LYS A C 1
ATOM 851 O O . LYS A 1 114 ? 3.504 -12.595 4.952 1.00 95.94 114 LYS A O 1
ATOM 856 N N . ARG A 1 115 ? 4.463 -14.285 3.811 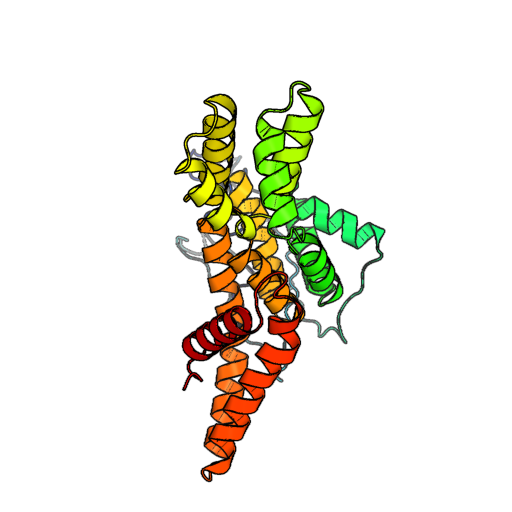1.00 97.69 115 ARG A N 1
ATOM 857 C CA . ARG A 1 115 ? 5.825 -13.730 3.789 1.00 97.69 115 ARG A CA 1
ATOM 858 C C . ARG A 1 115 ? 5.886 -12.415 3.013 1.00 97.69 115 ARG A C 1
ATOM 860 O O . ARG A 1 115 ? 6.441 -11.441 3.516 1.00 97.69 115 ARG A O 1
ATOM 867 N N . HIS A 1 116 ? 5.310 -12.367 1.814 1.00 98.12 116 HIS A N 1
ATOM 868 C CA . HIS A 1 116 ? 5.277 -11.158 0.991 1.00 98.12 116 HIS A CA 1
ATOM 869 C C . HIS A 1 116 ? 4.430 -10.066 1.646 1.00 98.12 116 HIS A C 1
ATOM 871 O O . HIS A 1 116 ? 4.868 -8.921 1.720 1.00 98.12 116 HIS A O 1
ATOM 877 N N . TRP A 1 117 ? 3.287 -10.423 2.234 1.00 97.31 117 TRP A N 1
ATOM 878 C CA . TRP A 1 117 ? 2.482 -9.477 3.002 1.00 97.31 117 TRP A CA 1
ATOM 879 C C . TRP A 1 117 ? 3.266 -8.848 4.163 1.00 97.31 117 TRP A C 1
ATOM 881 O O . TRP A 1 117 ? 3.243 -7.634 4.348 1.00 97.31 117 TRP A O 1
ATOM 891 N N . GLN A 1 118 ? 3.993 -9.658 4.940 1.00 96.19 118 GLN A N 1
ATOM 892 C CA . GLN A 1 118 ? 4.838 -9.166 6.034 1.00 96.19 118 GLN A CA 1
ATOM 893 C C . GLN A 1 118 ? 5.963 -8.253 5.532 1.00 96.19 118 GLN A C 1
ATOM 895 O O . GLN A 1 118 ? 6.248 -7.237 6.163 1.00 96.19 118 GLN A O 1
ATOM 900 N N . ALA A 1 119 ? 6.566 -8.578 4.387 1.00 96.69 119 ALA A N 1
ATOM 901 C CA . ALA A 1 119 ? 7.641 -7.786 3.802 1.00 96.69 119 ALA A CA 1
ATOM 902 C C . ALA A 1 119 ? 7.205 -6.364 3.409 1.00 96.69 119 ALA A C 1
ATOM 904 O O . ALA A 1 119 ? 8.034 -5.462 3.476 1.00 96.69 119 ALA A O 1
ATOM 905 N N . LEU A 1 120 ? 5.924 -6.119 3.091 1.00 94.69 120 LEU A N 1
ATOM 906 C CA . LEU A 1 120 ? 5.422 -4.756 2.835 1.00 94.69 120 LEU A CA 1
ATOM 907 C C . LEU A 1 120 ? 5.625 -3.817 4.036 1.00 94.69 120 LEU A C 1
ATOM 909 O O . LEU A 1 120 ? 5.896 -2.627 3.861 1.00 94.69 120 LEU A O 1
ATOM 913 N N . PHE A 1 121 ? 5.542 -4.364 5.251 1.00 91.44 121 PHE A N 1
ATOM 914 C CA . PHE A 1 121 ? 5.761 -3.637 6.502 1.00 91.44 121 PHE A CA 1
ATOM 915 C C . PHE A 1 121 ? 7.219 -3.664 6.975 1.00 91.44 121 PHE A C 1
ATOM 917 O O . PHE A 1 121 ? 7.545 -3.011 7.964 1.00 91.44 121 PHE A O 1
ATOM 924 N N . GLY A 1 122 ? 8.079 -4.430 6.303 1.00 90.31 122 GLY A N 1
ATOM 925 C CA . GLY A 1 122 ? 9.472 -4.611 6.685 1.00 90.31 122 GLY A CA 1
ATOM 926 C C . GLY A 1 122 ? 10.336 -3.380 6.416 1.00 90.31 122 GLY A C 1
ATOM 927 O O . GLY A 1 122 ? 10.009 -2.522 5.589 1.00 90.31 122 GLY A O 1
ATOM 928 N N . ASP A 1 123 ? 11.472 -3.335 7.108 1.00 89.75 123 ASP A N 1
ATOM 929 C CA . ASP A 1 123 ? 12.439 -2.236 7.015 1.00 89.75 123 ASP A CA 1
ATOM 930 C C . ASP A 1 123 ? 13.403 -2.384 5.826 1.00 89.75 123 ASP A C 1
ATOM 932 O O . ASP A 1 123 ? 14.093 -1.434 5.480 1.00 89.75 123 ASP A O 1
ATOM 936 N N . ASP A 1 124 ? 13.440 -3.556 5.180 1.00 94.00 124 ASP A N 1
ATOM 937 C CA . ASP A 1 124 ? 14.196 -3.793 3.945 1.00 94.00 124 ASP A CA 1
ATOM 938 C C . ASP A 1 124 ? 13.348 -3.351 2.736 1.00 94.00 124 ASP A C 1
ATOM 940 O O . ASP A 1 124 ? 12.404 -4.057 2.349 1.00 94.00 124 ASP A O 1
ATOM 944 N N . PRO A 1 125 ? 13.649 -2.188 2.129 1.00 93.00 125 PRO A N 1
ATOM 945 C CA . PRO A 1 125 ? 12.790 -1.606 1.109 1.00 93.00 125 PRO A CA 1
ATOM 946 C C . PRO A 1 125 ? 12.862 -2.402 -0.205 1.00 93.00 125 PRO A C 1
ATOM 948 O O . PRO A 1 125 ? 11.875 -2.479 -0.935 1.00 93.00 125 PRO A O 1
ATOM 951 N N . VAL A 1 126 ? 13.984 -3.075 -0.491 1.00 95.38 126 VAL A N 1
ATOM 952 C CA . VAL A 1 126 ? 14.151 -3.895 -1.704 1.00 95.38 126 VAL A CA 1
ATOM 953 C C . VAL A 1 126 ? 13.288 -5.150 -1.614 1.00 95.38 126 VAL A C 1
ATOM 955 O O . VAL A 1 126 ? 12.612 -5.515 -2.580 1.00 95.38 126 VAL A O 1
ATOM 958 N N . LYS A 1 127 ? 13.249 -5.799 -0.444 1.00 96.56 127 LYS A N 1
ATOM 959 C CA . LYS A 1 127 ? 12.329 -6.923 -0.207 1.00 96.56 127 LYS A CA 1
ATOM 960 C C . LYS A 1 127 ? 10.872 -6.485 -0.264 1.00 96.56 127 LYS A C 1
ATOM 962 O O . LYS A 1 127 ? 10.064 -7.210 -0.840 1.00 96.56 127 LYS A O 1
ATOM 967 N N . ALA A 1 128 ? 10.542 -5.319 0.290 1.00 95.56 128 ALA A N 1
ATOM 968 C CA . ALA A 1 128 ? 9.189 -4.777 0.240 1.00 95.56 128 ALA A CA 1
ATOM 969 C C . ALA A 1 128 ? 8.733 -4.506 -1.203 1.00 95.56 128 ALA A C 1
ATOM 971 O O . ALA A 1 128 ? 7.623 -4.882 -1.576 1.00 95.56 128 ALA A O 1
ATOM 972 N N . PHE A 1 129 ? 9.605 -3.940 -2.041 1.00 95.31 129 PHE A N 1
ATOM 973 C CA . PHE A 1 129 ? 9.327 -3.707 -3.459 1.00 95.31 129 PHE A CA 1
ATOM 974 C C . PHE A 1 129 ? 9.090 -5.008 -4.228 1.00 95.31 129 PHE A C 1
ATOM 976 O O . PHE A 1 129 ? 8.069 -5.150 -4.898 1.00 95.31 129 PHE A O 1
ATOM 983 N N . LYS A 1 130 ? 9.977 -6.002 -4.074 1.00 95.94 130 LYS A N 1
ATOM 984 C CA . LYS A 1 130 ? 9.794 -7.330 -4.689 1.00 95.94 130 LYS A CA 1
ATOM 985 C C . LYS A 1 130 ? 8.503 -8.002 -4.215 1.00 95.94 130 LYS A C 1
ATOM 987 O O . LYS A 1 130 ? 7.793 -8.609 -5.011 1.00 95.94 130 LYS A O 1
ATOM 992 N N . ALA A 1 131 ? 8.180 -7.875 -2.929 1.00 97.31 131 ALA A N 1
ATOM 993 C CA . ALA A 1 131 ? 6.949 -8.409 -2.366 1.00 97.31 131 ALA A CA 1
ATOM 994 C C . ALA A 1 131 ? 5.694 -7.715 -2.905 1.00 97.31 131 ALA A C 1
ATOM 996 O O . ALA A 1 131 ? 4.711 -8.399 -3.170 1.00 97.31 131 ALA A O 1
ATOM 997 N N . SER A 1 132 ? 5.737 -6.395 -3.113 1.00 96.06 132 SER A N 1
ATOM 998 C CA . SER A 1 132 ? 4.644 -5.645 -3.738 1.00 96.06 132 SER A CA 1
ATOM 999 C C . SER A 1 132 ? 4.298 -6.230 -5.104 1.00 96.06 132 SER A C 1
ATOM 1001 O O . SER A 1 132 ? 3.153 -6.607 -5.333 1.00 96.06 132 SER A O 1
ATOM 1003 N N . TRP A 1 133 ? 5.294 -6.423 -5.974 1.00 96.44 133 TRP A N 1
ATOM 1004 C CA . TRP A 1 133 ? 5.058 -6.960 -7.316 1.00 96.44 133 TRP A CA 1
ATOM 1005 C C . TRP A 1 133 ? 4.624 -8.426 -7.325 1.00 96.44 133 TRP A C 1
ATOM 1007 O O . TRP A 1 133 ? 3.743 -8.771 -8.105 1.00 96.44 133 TRP A O 1
ATOM 1017 N N . ALA A 1 134 ? 5.144 -9.260 -6.418 1.00 97.06 134 ALA A N 1
ATOM 1018 C CA . ALA A 1 134 ? 4.657 -10.633 -6.252 1.00 97.06 134 ALA A CA 1
ATOM 1019 C C . ALA A 1 134 ? 3.169 -10.678 -5.841 1.00 97.06 134 ALA A C 1
ATOM 1021 O O . ALA A 1 134 ? 2.401 -11.503 -6.334 1.00 97.06 134 ALA A O 1
ATOM 1022 N N . LEU A 1 135 ? 2.738 -9.764 -4.967 1.00 97.56 135 LEU A N 1
ATOM 1023 C CA . LEU A 1 135 ? 1.337 -9.649 -4.554 1.00 97.56 135 LEU A CA 1
ATOM 1024 C C . LEU A 1 135 ? 0.448 -9.078 -5.664 1.00 97.56 135 LEU A C 1
ATOM 1026 O O . LEU A 1 135 ? -0.664 -9.568 -5.841 1.00 97.56 135 LEU A O 1
ATOM 1030 N N . VAL A 1 136 ? 0.939 -8.110 -6.447 1.00 96.00 136 VAL A N 1
ATOM 1031 C CA . VAL A 1 136 ? 0.232 -7.612 -7.641 1.00 96.00 136 VAL A CA 1
ATOM 1032 C C . VAL A 1 136 ? -0.020 -8.756 -8.622 1.00 96.00 136 VAL A C 1
ATOM 1034 O O . VAL A 1 136 ? -1.145 -8.935 -9.082 1.00 96.00 136 VAL A O 1
ATOM 1037 N N . THR A 1 137 ? 0.994 -9.582 -8.903 1.00 95.44 137 THR A N 1
ATOM 1038 C CA . THR A 1 137 ? 0.834 -10.737 -9.800 1.00 95.44 137 THR A CA 1
ATOM 1039 C C . THR A 1 137 ? -0.129 -11.793 -9.262 1.00 95.44 137 THR A C 1
ATOM 1041 O O . THR A 1 137 ? -0.778 -12.462 -10.062 1.00 95.44 137 THR A O 1
ATOM 1044 N N . ALA A 1 138 ? -0.270 -11.924 -7.939 1.00 96.44 138 ALA A N 1
ATOM 1045 C CA . ALA A 1 138 ? -1.221 -12.844 -7.309 1.00 96.44 138 ALA A CA 1
ATOM 1046 C C . ALA A 1 138 ? -2.686 -12.376 -7.414 1.00 96.44 138 ALA A C 1
ATOM 1048 O O . ALA A 1 138 ? -3.605 -13.156 -7.152 1.00 96.44 138 ALA A O 1
ATOM 1049 N N . GLY A 1 139 ? -2.920 -11.122 -7.815 1.00 94.88 139 GLY A N 1
ATOM 1050 C CA . GLY A 1 139 ? -4.248 -10.586 -8.095 1.00 94.88 139 GLY A CA 1
ATOM 1051 C C . GLY A 1 139 ? -5.180 -10.636 -6.881 1.00 94.88 139 GLY A C 1
ATOM 1052 O O . GLY A 1 139 ? -4.836 -10.180 -5.786 1.00 94.88 139 GLY A O 1
ATOM 1053 N N . ASP A 1 140 ? -6.368 -11.214 -7.073 1.00 94.88 140 ASP A N 1
ATOM 1054 C CA . ASP A 1 140 ? -7.409 -11.282 -6.042 1.00 94.88 140 ASP A CA 1
ATOM 1055 C C . ASP A 1 140 ? -6.974 -12.029 -4.783 1.00 94.88 140 ASP A C 1
ATOM 1057 O O . ASP A 1 140 ? -7.400 -11.653 -3.696 1.00 94.88 140 ASP A O 1
ATOM 1061 N N . GLN A 1 141 ? -6.057 -12.994 -4.877 1.00 96.44 141 GLN A N 1
ATOM 1062 C CA . GLN A 1 141 ? -5.550 -13.698 -3.697 1.00 96.44 141 GLN A CA 1
ATOM 1063 C C . GLN A 1 141 ? -4.909 -12.729 -2.683 1.00 96.44 141 GLN A C 1
ATOM 1065 O O . GLN A 1 141 ? -5.107 -12.848 -1.471 1.00 96.44 141 GLN A O 1
ATOM 1070 N N . ALA A 1 142 ? -4.152 -11.737 -3.165 1.00 96.94 142 ALA A N 1
ATOM 1071 C CA . ALA A 1 142 ? -3.556 -10.712 -2.312 1.00 96.94 142 ALA A CA 1
ATOM 1072 C C . ALA A 1 142 ? -4.595 -9.694 -1.820 1.00 96.94 142 ALA A C 1
ATOM 1074 O O . ALA A 1 142 ? -4.541 -9.262 -0.664 1.00 96.94 142 ALA A O 1
ATOM 1075 N N . ALA A 1 143 ? -5.555 -9.330 -2.672 1.00 95.38 143 ALA A N 1
ATOM 1076 C CA . ALA A 1 143 ? -6.622 -8.404 -2.314 1.00 95.38 143 ALA A CA 1
ATOM 1077 C C . ALA A 1 143 ? -7.583 -8.994 -1.263 1.00 95.38 143 ALA A C 1
ATOM 1079 O O . ALA A 1 143 ? -8.003 -8.289 -0.348 1.00 95.38 143 ALA A O 1
ATOM 1080 N N . GLU A 1 144 ? -7.880 -10.291 -1.320 1.00 95.81 144 GLU A N 1
ATOM 1081 C CA . GLU A 1 144 ? -8.688 -10.999 -0.324 1.00 95.81 144 GLU A CA 1
ATOM 1082 C C . GLU A 1 144 ? -8.010 -11.034 1.047 1.00 95.81 144 GLU A C 1
ATOM 1084 O O . GLU A 1 144 ? -8.657 -10.753 2.059 1.00 95.81 144 GLU A O 1
ATOM 1089 N N . LEU A 1 145 ? -6.695 -11.276 1.091 1.00 96.31 145 LEU A N 1
ATOM 1090 C CA . LEU A 1 145 ? -5.928 -11.165 2.333 1.00 96.31 145 LEU A CA 1
ATOM 1091 C C . LEU A 1 145 ? -5.979 -9.737 2.899 1.00 96.31 145 LEU A C 1
ATOM 1093 O O . LEU A 1 145 ? -6.067 -9.547 4.115 1.00 96.31 145 LEU A O 1
ATOM 1097 N N . ALA A 1 146 ? -5.940 -8.722 2.033 1.00 95.44 146 ALA A N 1
ATOM 1098 C CA . ALA A 1 146 ? -6.086 -7.330 2.444 1.00 95.44 146 ALA A CA 1
ATOM 1099 C C . ALA A 1 146 ? -7.472 -7.066 3.053 1.00 95.44 146 ALA A C 1
ATOM 1101 O O . ALA A 1 146 ? -7.570 -6.503 4.143 1.00 95.44 146 ALA A O 1
ATOM 1102 N N . VAL A 1 147 ? -8.535 -7.541 2.400 1.00 90.62 147 VAL A N 1
ATOM 1103 C CA . VAL A 1 147 ? -9.910 -7.479 2.913 1.00 90.62 147 VAL A CA 1
ATOM 1104 C C . VAL A 1 147 ? -10.018 -8.143 4.288 1.00 90.62 147 VAL A C 1
ATOM 1106 O O . VAL A 1 147 ? -10.580 -7.549 5.209 1.00 90.62 147 VAL A O 1
ATOM 1109 N N . GLU A 1 148 ? -9.469 -9.347 4.460 1.00 91.44 148 GLU A N 1
ATOM 1110 C CA . GLU A 1 148 ? -9.467 -10.055 5.745 1.00 91.44 148 GLU A CA 1
ATOM 1111 C C . GLU A 1 148 ? -8.809 -9.214 6.846 1.00 91.44 148 GLU A C 1
ATOM 1113 O O . GLU A 1 148 ? -9.358 -9.072 7.938 1.00 91.44 148 GLU A O 1
ATOM 1118 N N . ARG A 1 149 ? -7.660 -8.604 6.543 1.00 91.19 149 ARG A N 1
ATOM 1119 C CA . ARG A 1 149 ? -6.863 -7.844 7.515 1.00 91.19 149 ARG A CA 1
ATOM 1120 C C . ARG A 1 149 ? -7.402 -6.454 7.826 1.00 91.19 149 ARG A C 1
ATOM 1122 O O . ARG A 1 149 ? -7.116 -5.939 8.904 1.00 91.19 149 ARG A O 1
ATOM 1129 N N . PHE A 1 150 ? -8.129 -5.830 6.903 1.00 89.00 150 PHE A N 1
ATOM 1130 C CA . PHE A 1 150 ? -8.680 -4.483 7.092 1.00 89.00 150 PHE A CA 1
ATOM 1131 C C . PHE A 1 150 ? -10.103 -4.480 7.630 1.00 89.00 150 PHE A C 1
ATOM 1133 O O . PHE A 1 150 ? -10.599 -3.422 8.025 1.00 89.00 150 PHE A O 1
ATOM 1140 N N . ARG A 1 151 ? -10.770 -5.638 7.672 1.00 85.25 151 ARG A N 1
ATOM 1141 C CA . ARG A 1 151 ? -12.071 -5.751 8.328 1.00 85.25 151 ARG A CA 1
ATOM 1142 C C . ARG A 1 151 ? -11.929 -5.384 9.810 1.00 85.25 151 ARG A C 1
ATOM 1144 O O . ARG A 1 151 ? -11.187 -6.052 10.531 1.00 85.25 151 ARG A O 1
ATOM 1151 N N . PRO A 1 152 ? -12.634 -4.342 10.284 1.00 79.31 152 PRO A N 1
ATOM 1152 C CA . PRO A 1 152 ? -12.592 -3.980 11.691 1.00 79.31 152 PRO A CA 1
ATOM 1153 C C . PRO A 1 152 ? -13.209 -5.096 12.533 1.00 79.31 152 PRO A C 1
ATOM 1155 O O . PRO A 1 152 ? -14.120 -5.806 12.093 1.00 79.31 152 PRO A O 1
ATOM 1158 N N . ALA A 1 153 ? -12.758 -5.218 13.780 1.00 81.00 153 ALA A N 1
ATOM 1159 C CA . ALA A 1 153 ? -13.447 -6.071 14.736 1.00 81.00 153 ALA A CA 1
ATOM 1160 C C . ALA A 1 153 ? -14.894 -5.581 14.908 1.00 81.00 153 ALA A C 1
ATOM 1162 O O . ALA A 1 153 ? -15.128 -4.431 15.281 1.00 81.00 153 ALA A O 1
ATOM 1163 N N . LYS A 1 154 ? -15.870 -6.459 14.653 1.00 80.44 154 LYS A N 1
ATOM 1164 C CA . LYS A 1 154 ? -17.276 -6.194 14.978 1.00 80.44 154 LYS A CA 1
ATOM 1165 C C . LYS A 1 154 ? -17.415 -6.080 16.485 1.00 80.44 154 LYS A C 1
ATOM 1167 O O . LYS A 1 154 ? -17.188 -7.067 17.178 1.00 80.44 154 LYS A O 1
ATOM 1172 N N . LEU A 1 155 ? -17.823 -4.908 16.947 1.00 86.62 155 LEU A N 1
ATOM 1173 C CA . LEU A 1 155 ? -18.289 -4.690 18.306 1.00 86.62 155 LEU A CA 1
ATOM 1174 C C . LEU A 1 155 ? -19.697 -4.117 18.209 1.00 86.62 155 LEU A C 1
ATOM 1176 O O . LEU A 1 155 ? -19.925 -3.160 17.465 1.00 86.62 155 LEU A O 1
ATOM 1180 N N . ASP A 1 156 ? -20.644 -4.709 18.926 1.00 88.25 156 ASP A N 1
ATOM 1181 C CA . ASP A 1 156 ? -21.952 -4.085 19.092 1.00 88.25 156 ASP A CA 1
ATOM 1182 C C . ASP A 1 156 ? -21.888 -2.954 20.134 1.00 88.25 156 ASP A C 1
ATOM 1184 O O . ASP A 1 156 ? -20.893 -2.772 20.845 1.00 88.25 156 ASP A O 1
ATOM 1188 N N . ALA A 1 157 ? -22.960 -2.165 20.229 1.00 87.25 157 ALA A N 1
ATOM 1189 C CA . ALA A 1 157 ? -23.007 -1.044 21.157 1.00 87.25 157 ALA A CA 1
ATOM 1190 C C . ALA A 1 157 ? -22.805 -1.488 22.618 1.00 87.25 157 ALA A C 1
ATOM 1192 O O . ALA A 1 157 ? -22.135 -0.785 23.376 1.00 87.25 157 ALA A O 1
ATOM 1193 N N . ALA A 1 158 ? -23.340 -2.641 23.024 1.00 91.00 158 ALA A N 1
ATOM 1194 C CA . ALA A 1 158 ? -23.219 -3.129 24.394 1.00 91.00 158 ALA A CA 1
ATOM 1195 C C . ALA A 1 158 ? -21.774 -3.540 24.718 1.00 91.00 158 ALA A C 1
ATOM 1197 O O . ALA A 1 158 ? -21.266 -3.226 25.800 1.00 91.00 158 ALA A O 1
ATOM 1198 N N . GLU A 1 159 ? -21.086 -4.177 23.770 1.00 94.25 159 GLU A N 1
ATOM 1199 C CA . GLU A 1 159 ? -19.682 -4.550 23.881 1.00 94.25 159 GLU A CA 1
ATOM 1200 C C . GLU A 1 159 ? -18.801 -3.302 23.970 1.00 94.25 159 GLU A C 1
ATOM 1202 O O . GLU A 1 159 ? -17.987 -3.209 24.887 1.00 94.25 159 GLU A O 1
ATOM 1207 N N . VAL A 1 160 ? -19.017 -2.289 23.124 1.00 93.75 160 VAL A N 1
ATOM 1208 C CA . VAL A 1 160 ? -18.267 -1.022 23.203 1.00 93.75 160 VAL A CA 1
ATOM 1209 C C . VAL A 1 160 ? -18.438 -0.356 24.572 1.00 93.75 160 VAL A C 1
ATOM 1211 O O . VAL A 1 160 ? -17.445 0.001 25.208 1.00 93.75 160 VAL A O 1
ATOM 1214 N N . HIS A 1 161 ? -19.667 -0.254 25.088 1.00 92.88 161 HIS A N 1
ATOM 1215 C CA . HIS A 1 161 ? -19.917 0.311 26.421 1.00 92.88 161 HIS A CA 1
ATOM 1216 C C . HIS A 1 161 ? -19.266 -0.513 27.540 1.00 92.88 161 HIS A C 1
ATOM 1218 O O . HIS A 1 161 ? -18.744 0.043 28.511 1.00 92.88 161 HIS A O 1
ATOM 1224 N N . ARG A 1 162 ? -19.271 -1.847 27.427 1.00 95.19 162 ARG A N 1
ATOM 1225 C CA . ARG A 1 162 ? -18.570 -2.725 28.370 1.00 95.19 162 ARG A CA 1
ATOM 1226 C C . ARG A 1 162 ? -17.063 -2.474 28.338 1.00 95.19 162 ARG A C 1
ATOM 1228 O O . ARG A 1 162 ? -16.469 -2.332 29.402 1.00 95.19 162 ARG A O 1
ATOM 1235 N N . LEU A 1 163 ? -16.461 -2.399 27.154 1.00 96.88 163 LEU A N 1
ATOM 1236 C CA . LEU A 1 163 ? -15.026 -2.168 26.993 1.00 96.88 163 LEU A CA 1
ATOM 1237 C C . LEU A 1 163 ? -14.609 -0.802 27.539 1.00 96.88 163 LEU A C 1
ATOM 1239 O O . LEU A 1 163 ? -13.603 -0.727 28.233 1.00 96.88 163 LEU A O 1
ATOM 1243 N N . ILE A 1 164 ? -15.407 0.248 27.317 1.00 95.44 164 ILE A N 1
ATOM 1244 C CA . ILE A 1 164 ? -15.153 1.578 27.889 1.00 95.44 164 ILE A CA 1
ATOM 1245 C C . ILE A 1 164 ? -15.135 1.522 29.423 1.00 95.44 164 ILE A C 1
ATOM 1247 O O . ILE A 1 164 ? -14.228 2.079 30.031 1.00 95.44 164 ILE A O 1
ATOM 1251 N N . ARG A 1 165 ? -16.063 0.794 30.064 1.00 92.81 165 ARG A N 1
ATOM 1252 C CA . ARG A 1 165 ? -16.021 0.585 31.527 1.00 92.81 165 ARG A CA 1
ATOM 1253 C C . ARG A 1 165 ? -14.789 -0.203 31.972 1.00 92.81 165 ARG A C 1
ATOM 1255 O O . ARG A 1 165 ? -14.191 0.115 32.992 1.00 92.81 165 ARG A O 1
ATOM 1262 N N . MET A 1 166 ? -14.387 -1.213 31.201 1.00 95.56 166 MET A N 1
ATOM 1263 C CA . MET A 1 166 ? -13.195 -2.015 31.495 1.00 95.56 166 MET A CA 1
ATOM 1264 C C . MET A 1 166 ? -11.881 -1.234 31.362 1.00 95.56 166 MET A C 1
ATOM 1266 O O . MET A 1 166 ? -10.857 -1.713 31.847 1.00 95.56 166 MET A O 1
ATOM 1270 N N . LEU A 1 167 ? -11.887 -0.035 30.765 1.00 95.81 167 LEU A N 1
ATOM 1271 C CA . LEU A 1 167 ? -10.722 0.854 30.788 1.00 95.81 167 LEU A CA 1
ATOM 1272 C C . LEU A 1 167 ? -10.367 1.333 32.204 1.00 95.81 167 LEU A C 1
ATOM 1274 O O . LEU A 1 167 ? -9.246 1.793 32.380 1.00 95.81 167 LEU A O 1
ATOM 1278 N N . ASP A 1 168 ? -11.262 1.170 33.185 1.00 93.94 168 ASP A N 1
ATOM 1279 C CA . ASP A 1 168 ? -11.027 1.454 34.611 1.00 93.94 168 ASP A CA 1
ATOM 1280 C C . ASP A 1 168 ? -10.956 0.190 35.482 1.00 93.94 168 ASP A C 1
ATOM 1282 O O . ASP A 1 168 ? -11.079 0.251 36.700 1.00 93.94 168 ASP A O 1
ATOM 1286 N N . ALA A 1 169 ? -10.823 -0.994 34.875 1.00 94.31 169 ALA A N 1
ATOM 1287 C CA . ALA A 1 169 ? -10.743 -2.236 35.640 1.00 94.31 169 ALA A CA 1
ATOM 1288 C C . ALA A 1 169 ? -9.529 -2.218 36.583 1.00 94.31 169 ALA A C 1
ATOM 1290 O O . ALA A 1 169 ? -8.458 -1.775 36.172 1.00 94.31 169 ALA A O 1
ATOM 1291 N N . ASP A 1 170 ? -9.640 -2.783 37.790 1.00 93.44 170 ASP A N 1
ATOM 1292 C CA . ASP A 1 170 ? -8.534 -2.835 38.766 1.00 93.44 170 ASP A CA 1
ATOM 1293 C C . ASP A 1 170 ? -7.267 -3.481 38.179 1.00 93.44 170 ASP A C 1
ATOM 1295 O O . ASP A 1 170 ? -6.133 -3.024 38.369 1.00 93.44 170 ASP A O 1
ATOM 1299 N N . ARG A 1 171 ? -7.459 -4.539 37.384 1.00 95.12 171 ARG A N 1
ATOM 1300 C CA . ARG A 1 171 ? -6.379 -5.296 36.750 1.00 95.12 171 ARG A CA 1
ATOM 1301 C C . ARG A 1 171 ? -5.900 -4.610 35.479 1.00 95.12 171 ARG A C 1
ATOM 1303 O O . ARG A 1 171 ? -6.645 -4.448 34.513 1.00 95.12 171 ARG A O 1
ATOM 1310 N N . TRP A 1 172 ? -4.601 -4.319 35.430 1.00 92.31 172 TRP A N 1
ATOM 1311 C CA . TRP A 1 172 ? -3.953 -3.733 34.253 1.00 92.31 172 TRP A CA 1
ATOM 1312 C C . TRP A 1 172 ? -4.180 -4.556 32.978 1.00 92.31 172 TRP A C 1
ATOM 1314 O O . TRP A 1 172 ? -4.442 -3.991 31.919 1.00 92.31 172 TRP A O 1
ATOM 1324 N N . SER A 1 173 ? -4.140 -5.887 33.077 1.00 94.31 173 SER A N 1
ATOM 1325 C CA . SER A 1 173 ? -4.353 -6.787 31.938 1.00 94.31 173 SER A CA 1
ATOM 1326 C C . SER A 1 173 ? -5.740 -6.631 31.308 1.00 94.31 173 SER A C 1
ATOM 1328 O O . SER A 1 173 ? -5.862 -6.689 30.085 1.00 94.31 173 SER A O 1
ATOM 1330 N N . ASP A 1 174 ? -6.772 -6.385 32.114 1.00 95.25 174 ASP A N 1
ATOM 1331 C CA . ASP A 1 174 ? -8.138 -6.188 31.631 1.00 95.25 174 ASP A CA 1
ATOM 1332 C C . ASP A 1 174 ? -8.292 -4.811 30.968 1.00 95.25 174 ASP A C 1
ATOM 1334 O O . ASP A 1 174 ? -8.872 -4.727 29.881 1.00 95.25 174 ASP A O 1
ATOM 1338 N N . ARG A 1 175 ? -7.658 -3.764 31.527 1.00 94.44 175 ARG A N 1
ATOM 1339 C CA . ARG A 1 175 ? -7.578 -2.433 30.889 1.00 94.44 175 ARG A CA 1
ATOM 1340 C C . ARG A 1 175 ? -6.895 -2.500 29.524 1.00 94.44 175 ARG A C 1
ATOM 1342 O O . ARG A 1 175 ? -7.379 -1.915 28.556 1.00 94.44 175 ARG A O 1
ATOM 1349 N N . GLN A 1 176 ? -5.782 -3.229 29.423 1.00 94.19 176 GLN A N 1
ATOM 1350 C CA . GLN A 1 176 ? -5.045 -3.383 28.165 1.00 94.19 176 GLN A CA 1
ATOM 1351 C C . GLN A 1 176 ? -5.834 -4.161 27.118 1.00 94.19 176 GLN A C 1
ATOM 1353 O O . GLN A 1 176 ? -5.898 -3.736 25.967 1.00 94.19 176 GLN A O 1
ATOM 1358 N N . LYS A 1 177 ? -6.487 -5.264 27.504 1.00 94.44 177 LYS A N 1
ATOM 1359 C CA . LYS A 1 177 ? -7.374 -6.007 26.597 1.00 94.44 177 LYS A CA 1
ATOM 1360 C C . LYS A 1 177 ? -8.497 -5.120 26.074 1.00 94.44 177 LYS A C 1
ATOM 1362 O O . LYS A 1 177 ? -8.767 -5.140 24.875 1.00 94.44 177 LYS A O 1
ATOM 1367 N N . ALA A 1 178 ? -9.113 -4.321 26.946 1.00 95.56 178 ALA A N 1
ATOM 1368 C CA . ALA A 1 178 ? -10.173 -3.410 26.544 1.00 95.56 178 ALA A CA 1
ATOM 1369 C C . ALA A 1 178 ? -9.673 -2.339 25.566 1.00 95.56 178 ALA A C 1
ATOM 1371 O O . ALA A 1 178 ? -10.283 -2.131 24.518 1.00 95.56 178 ALA A O 1
ATOM 1372 N N . HIS A 1 179 ? -8.518 -1.737 25.857 1.00 94.56 179 HIS A N 1
ATOM 1373 C CA . HIS A 1 179 ? -7.876 -0.770 24.971 1.00 94.56 179 HIS A CA 1
ATOM 1374 C C . HIS A 1 179 ? -7.559 -1.372 23.593 1.00 94.56 179 HIS A C 1
ATOM 1376 O O . HIS A 1 179 ? -7.950 -0.805 22.578 1.00 94.56 179 HIS A O 1
ATOM 1382 N N . GLN A 1 180 ? -6.921 -2.546 23.540 1.00 92.56 180 GLN A N 1
ATOM 1383 C CA . GLN A 1 180 ? -6.586 -3.219 22.279 1.00 92.56 180 GLN A CA 1
ATOM 1384 C C . GLN A 1 180 ? -7.830 -3.611 21.478 1.00 92.56 180 GLN A C 1
ATOM 1386 O O . GLN A 1 180 ? -7.842 -3.507 20.252 1.00 92.56 180 GLN A O 1
ATOM 1391 N N . ARG A 1 181 ? -8.904 -4.027 22.157 1.00 93.56 181 ARG A N 1
ATOM 1392 C CA . ARG A 1 181 ? -10.163 -4.392 21.502 1.00 93.56 181 ARG A CA 1
ATOM 1393 C C . ARG A 1 181 ? -10.859 -3.176 20.884 1.00 93.56 181 ARG A C 1
ATOM 1395 O O . ARG A 1 181 ? -11.322 -3.276 19.751 1.00 93.56 181 ARG A O 1
ATOM 1402 N N . LEU A 1 182 ? -10.873 -2.036 21.582 1.00 92.81 182 LEU A N 1
ATOM 1403 C CA . LEU A 1 182 ? -11.358 -0.760 21.040 1.00 92.81 182 LEU A CA 1
ATOM 1404 C C . LEU A 1 182 ? -10.483 -0.279 19.875 1.00 92.81 182 LEU A C 1
ATOM 1406 O O . LEU A 1 182 ? -11.009 0.145 18.850 1.00 92.81 182 LEU A O 1
ATOM 1410 N N . LEU A 1 183 ? -9.159 -0.412 19.994 1.00 89.12 183 LEU A N 1
ATOM 1411 C CA . LEU A 1 183 ? -8.213 -0.058 18.936 1.00 89.12 183 LEU A CA 1
ATOM 1412 C C . LEU A 1 183 ? -8.439 -0.887 17.659 1.00 89.12 183 LEU A C 1
ATOM 1414 O O . LEU A 1 183 ? -8.444 -0.336 16.560 1.00 89.12 183 LEU A O 1
ATOM 1418 N N . ALA A 1 184 ? -8.683 -2.194 17.798 1.00 86.31 184 ALA A N 1
ATOM 1419 C CA . ALA A 1 184 ? -8.941 -3.113 16.686 1.00 86.31 184 ALA A CA 1
ATOM 1420 C C . ALA A 1 184 ? -10.280 -2.865 15.964 1.00 86.31 184 ALA A C 1
ATOM 1422 O O . ALA A 1 184 ? -10.445 -3.264 14.810 1.00 86.31 184 ALA A O 1
ATOM 1423 N N . ALA A 1 185 ? -11.243 -2.213 16.618 1.00 86.31 185 ALA A N 1
ATOM 1424 C CA . ALA A 1 185 ? -12.492 -1.797 15.981 1.00 86.31 185 ALA A CA 1
ATOM 1425 C C . ALA A 1 185 ? -12.338 -0.513 15.140 1.00 86.31 185 ALA A C 1
ATOM 1427 O O . ALA A 1 185 ? -13.221 -0.176 14.342 1.00 86.31 185 ALA A O 1
ATOM 1428 N N . GLY A 1 186 ? -11.210 0.192 15.282 1.00 84.06 186 GLY A N 1
ATOM 1429 C CA . GLY A 1 186 ? -10.875 1.378 14.501 1.00 84.06 186 GLY A CA 1
ATOM 1430 C C . GLY A 1 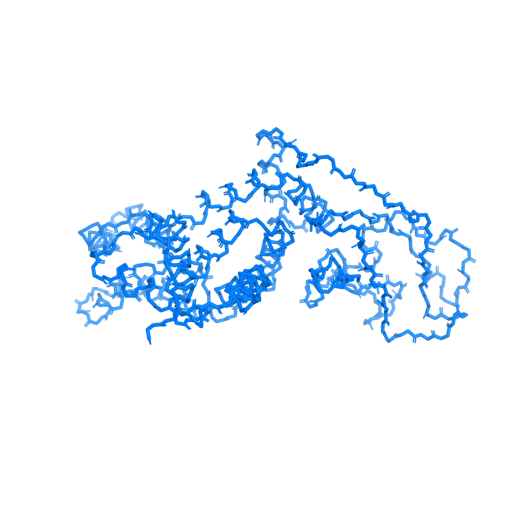186 ? -11.894 2.507 14.661 1.00 84.06 186 GLY A C 1
ATOM 1431 O O . GLY A 1 186 ? -12.550 2.657 15.689 1.00 84.06 186 GLY A O 1
ATOM 1432 N N . ASN A 1 187 ? -12.092 3.288 13.601 1.00 82.69 187 ASN A N 1
ATOM 1433 C CA . ASN A 1 187 ? -12.967 4.466 13.647 1.00 82.69 187 ASN A CA 1
ATOM 1434 C C . ASN A 1 187 ? -14.449 4.168 13.906 1.00 82.69 187 ASN A C 1
ATOM 1436 O O . ASN A 1 187 ? -15.210 5.095 14.179 1.00 82.69 187 ASN A O 1
ATOM 1440 N N . SER A 1 188 ? -14.880 2.905 13.825 1.00 81.94 188 SER A N 1
ATOM 1441 C CA . SER A 1 188 ? -16.279 2.538 14.074 1.00 81.94 188 SER A CA 1
ATOM 1442 C C . SER A 1 188 ? -16.728 2.864 15.505 1.00 81.94 188 SER A C 1
ATOM 1444 O O . SER A 1 188 ? -17.898 3.174 15.721 1.00 81.94 188 SER A O 1
ATOM 1446 N N . VAL A 1 189 ? -15.797 2.878 16.469 1.00 89.44 189 VAL A N 1
ATOM 1447 C CA . VAL A 1 189 ? -16.087 3.172 17.882 1.00 89.44 189 VAL A CA 1
ATOM 1448 C C . VAL A 1 189 ? -15.939 4.649 18.254 1.00 89.44 189 VAL A C 1
ATOM 1450 O O . VAL A 1 189 ? -16.330 5.031 19.357 1.00 89.44 189 VAL A O 1
ATOM 1453 N N . LEU A 1 190 ? -15.436 5.507 17.353 1.00 88.31 190 LEU A N 1
ATOM 1454 C CA . LEU A 1 190 ? -15.235 6.940 17.620 1.00 88.31 190 LEU A CA 1
ATOM 1455 C C . LEU A 1 190 ? -16.494 7.661 18.134 1.00 88.31 190 LEU A C 1
ATOM 1457 O O . LEU A 1 190 ? -16.363 8.437 19.082 1.00 88.31 190 LEU A O 1
ATOM 1461 N N . PRO A 1 191 ? -17.709 7.435 17.586 1.00 89.44 191 PRO A N 1
ATOM 1462 C CA . PRO A 1 191 ? -18.911 8.087 18.105 1.00 89.44 191 PRO A CA 1
ATOM 1463 C C . PRO A 1 191 ? -19.173 7.759 19.581 1.00 89.44 191 PRO A C 1
ATOM 1465 O O . PRO A 1 191 ? -19.433 8.664 20.373 1.00 89.44 191 PRO A O 1
ATOM 1468 N N . ALA A 1 192 ? -19.031 6.487 19.966 1.00 91.69 192 ALA A N 1
ATOM 1469 C CA . ALA A 1 192 ? -19.222 6.034 21.342 1.00 91.69 192 ALA A CA 1
ATOM 1470 C C . ALA A 1 192 ? -18.108 6.538 22.276 1.00 91.69 192 ALA A C 1
ATOM 1472 O O . ALA A 1 192 ? -18.392 6.972 23.390 1.00 91.69 192 ALA A O 1
ATOM 1473 N N . ILE A 1 193 ? -16.853 6.554 21.809 1.00 93.06 193 ILE A N 1
ATOM 1474 C CA . ILE A 1 193 ? -15.717 7.130 22.547 1.00 93.06 193 ILE A CA 1
ATOM 1475 C C . ILE A 1 193 ? -15.961 8.618 22.828 1.00 93.06 193 ILE A C 1
ATOM 1477 O O . ILE A 1 193 ? -15.872 9.046 23.977 1.00 93.06 193 ILE A O 1
ATOM 1481 N N . ARG A 1 194 ? -16.347 9.399 21.810 1.00 92.88 194 ARG A N 1
ATOM 1482 C CA . ARG A 1 194 ? -16.654 10.832 21.958 1.00 92.88 194 ARG A CA 1
ATOM 1483 C C . ARG A 1 194 ? -17.847 11.075 22.880 1.00 92.88 194 ARG A C 1
ATOM 1485 O O . ARG A 1 194 ? -17.867 12.066 23.605 1.00 92.88 194 ARG A O 1
ATOM 1492 N N . GLN A 1 195 ? -18.847 10.195 22.863 1.00 92.69 195 GLN A N 1
ATOM 1493 C CA . GLN A 1 195 ? -19.973 10.267 23.793 1.00 92.69 195 GLN A CA 1
ATOM 1494 C C . GLN A 1 195 ? -19.523 10.003 25.236 1.00 92.69 195 GLN A C 1
ATOM 1496 O O . GLN A 1 195 ? -19.887 10.765 26.130 1.00 92.69 195 GLN A O 1
ATOM 1501 N N . ALA A 1 196 ? -18.694 8.982 25.462 1.00 93.12 196 ALA A N 1
ATOM 1502 C CA . ALA A 1 196 ? -18.157 8.666 26.783 1.00 93.12 196 ALA A CA 1
ATOM 1503 C C . ALA A 1 196 ? -17.243 9.775 27.327 1.00 93.12 196 ALA A C 1
ATOM 1505 O O . ALA A 1 196 ? -17.346 10.105 28.500 1.00 93.12 196 ALA A O 1
ATOM 1506 N N . GLN A 1 197 ? -16.432 10.415 26.480 1.00 93.19 197 GLN A N 1
ATOM 1507 C CA . GLN A 1 197 ? -15.593 11.561 26.868 1.00 93.19 197 GLN A CA 1
ATOM 1508 C C . GLN A 1 197 ? -16.392 12.796 27.305 1.00 93.19 197 GLN A C 1
ATOM 1510 O O . GLN A 1 197 ? -15.878 13.628 28.051 1.00 93.19 197 GLN A O 1
ATOM 1515 N N . LYS A 1 198 ? -17.627 12.948 26.805 1.00 93.12 198 LYS A N 1
ATOM 1516 C CA . LYS A 1 198 ? -18.561 14.003 27.234 1.00 93.12 198 LYS A CA 1
ATOM 1517 C C . LYS A 1 198 ? -19.285 13.642 28.531 1.00 93.12 198 LYS A C 1
ATOM 1519 O O . LYS A 1 198 ? -19.793 14.533 29.209 1.00 93.12 198 LYS A O 1
ATOM 1524 N N . ALA A 1 199 ? -19.363 12.356 28.866 1.00 87.75 199 ALA A N 1
ATOM 1525 C CA . ALA A 1 199 ? -19.872 11.905 30.150 1.00 87.75 199 ALA A CA 1
ATOM 1526 C C . ALA A 1 199 ? -18.800 12.104 31.237 1.00 87.75 199 ALA A C 1
ATOM 1528 O O . ALA A 1 199 ? -17.604 12.082 30.963 1.00 87.75 199 ALA A O 1
ATOM 1529 N N . LYS A 1 200 ? -19.216 12.296 32.494 1.00 82.50 200 LYS A N 1
ATOM 1530 C CA . LYS A 1 200 ? -18.294 12.391 33.640 1.00 82.50 200 LYS A CA 1
ATOM 1531 C C . LYS A 1 200 ? -17.709 11.010 33.983 1.00 82.50 200 LYS A C 1
ATOM 1533 O O . LYS A 1 200 ? -18.149 10.379 34.940 1.00 82.50 200 LYS A O 1
ATOM 1538 N N . VAL A 1 201 ? -16.766 10.525 33.177 1.00 90.25 201 VAL A N 1
ATOM 1539 C CA . VAL A 1 201 ? -15.979 9.302 33.434 1.00 90.25 201 VAL A CA 1
ATOM 1540 C C . VAL A 1 201 ? -14.788 9.591 34.361 1.00 90.25 201 VAL A C 1
ATOM 1542 O O . VAL A 1 201 ? -14.485 10.751 34.646 1.00 90.25 201 VAL A O 1
ATOM 1545 N N . SER A 1 202 ? -14.113 8.550 34.860 1.00 92.31 202 SER A N 1
ATOM 1546 C CA . SER A 1 202 ? -12.905 8.714 35.679 1.00 92.31 202 SER A CA 1
ATOM 1547 C C . SER A 1 202 ? -11.736 9.289 34.866 1.00 92.31 202 SER A C 1
ATOM 1549 O O . SER A 1 202 ? -11.705 9.200 33.637 1.00 92.31 202 SER A O 1
ATOM 1551 N N . ALA A 1 203 ? -10.751 9.877 35.553 1.00 91.56 203 ALA A N 1
ATOM 1552 C CA . ALA A 1 203 ? -9.593 10.501 34.907 1.00 91.56 203 ALA A CA 1
ATOM 1553 C C . ALA A 1 203 ? -8.764 9.506 34.068 1.00 91.56 203 ALA A C 1
ATOM 1555 O O . ALA A 1 203 ? -8.328 9.847 32.969 1.00 91.56 203 ALA A O 1
ATOM 1556 N N . GLU A 1 204 ? -8.600 8.267 34.544 1.00 90.75 204 GLU A N 1
ATOM 1557 C CA . GLU A 1 204 ? -7.906 7.194 33.815 1.00 90.75 204 GLU A CA 1
ATOM 1558 C C . GLU A 1 204 ? -8.649 6.826 32.522 1.00 90.75 204 GLU A C 1
ATOM 1560 O O . GLU A 1 204 ? -8.041 6.730 31.450 1.00 90.75 204 GLU A O 1
ATOM 1565 N N . VAL A 1 205 ? -9.978 6.671 32.591 1.00 94.19 205 VAL A N 1
ATOM 1566 C CA . VAL A 1 205 ? -10.806 6.406 31.406 1.00 94.19 205 VAL A CA 1
ATOM 1567 C C . VAL A 1 205 ? -10.705 7.568 30.426 1.00 94.19 205 VAL A C 1
ATOM 1569 O O . VAL A 1 205 ? -10.476 7.335 29.240 1.00 94.19 205 VAL A O 1
ATOM 1572 N N . GLN A 1 206 ? -10.802 8.811 30.906 1.00 94.56 206 GLN A N 1
ATOM 1573 C CA . GLN A 1 206 ? -10.693 9.998 30.059 1.00 94.56 206 GLN A CA 1
ATOM 1574 C C . GLN A 1 206 ? -9.358 10.032 29.302 1.00 94.56 206 GLN A C 1
ATOM 1576 O O . GLN A 1 206 ? -9.357 10.210 28.083 1.00 94.56 206 GLN A O 1
ATOM 1581 N N . ALA A 1 207 ? -8.239 9.789 29.993 1.00 92.88 207 ALA A N 1
ATOM 1582 C CA . ALA A 1 207 ? -6.907 9.771 29.391 1.00 92.88 207 ALA A CA 1
ATOM 1583 C C . ALA A 1 207 ? -6.766 8.674 28.320 1.00 92.88 207 ALA A C 1
ATOM 1585 O O . ALA A 1 207 ? -6.247 8.917 27.229 1.00 92.88 207 ALA A O 1
ATOM 1586 N N . ARG A 1 208 ? -7.283 7.467 28.582 1.00 94.69 208 ARG A N 1
ATOM 1587 C CA . ARG A 1 208 ? -7.248 6.354 27.616 1.00 94.69 208 ARG A CA 1
ATOM 1588 C C . ARG A 1 208 ? -8.118 6.606 26.392 1.00 94.69 208 ARG A C 1
ATOM 1590 O O . ARG A 1 208 ? -7.700 6.289 25.279 1.00 94.69 208 ARG A O 1
ATOM 1597 N N . LEU A 1 209 ? -9.317 7.154 26.589 1.00 95.25 209 LEU A N 1
ATOM 1598 C CA . LEU A 1 209 ? -10.206 7.530 25.493 1.00 95.25 209 LEU A CA 1
ATOM 1599 C C . LEU A 1 209 ? -9.583 8.643 24.648 1.00 95.25 209 LEU A C 1
ATOM 1601 O O . LEU A 1 209 ? -9.643 8.571 23.425 1.00 95.25 209 LEU A O 1
ATOM 1605 N N . GLN A 1 210 ? -8.940 9.631 25.279 1.00 92.69 210 GLN A N 1
ATOM 1606 C CA . GLN A 1 210 ? -8.215 10.683 24.568 1.00 92.69 210 GLN A CA 1
ATOM 1607 C C . GLN A 1 210 ? -7.090 10.102 23.705 1.00 92.69 210 GLN A C 1
ATOM 1609 O O . GLN A 1 210 ? -7.049 10.386 22.512 1.00 92.69 210 GLN A O 1
ATOM 1614 N N . GLY A 1 211 ? -6.260 9.210 24.255 1.00 91.19 211 GLY A N 1
ATOM 1615 C CA . GLY A 1 211 ? -5.200 8.553 23.486 1.00 91.19 211 GLY A CA 1
ATOM 1616 C C . GLY A 1 211 ? -5.713 7.703 22.313 1.00 91.19 211 GLY A C 1
ATOM 1617 O O . GLY A 1 211 ? -5.050 7.624 21.280 1.00 91.19 211 GLY A O 1
ATOM 1618 N N . LEU A 1 212 ? -6.897 7.085 22.429 1.00 91.56 212 LEU A N 1
ATOM 1619 C CA . LEU A 1 212 ? -7.547 6.393 21.306 1.00 91.56 212 LEU A CA 1
ATOM 1620 C C . LEU A 1 212 ? -8.008 7.382 20.229 1.00 91.56 212 LEU A C 1
ATOM 1622 O O . LEU A 1 212 ? -7.718 7.176 19.052 1.00 91.56 212 LEU A O 1
ATOM 1626 N N . THR A 1 213 ? -8.691 8.461 20.622 1.00 91.00 213 THR A N 1
ATOM 1627 C CA . THR A 1 213 ? -9.139 9.509 19.695 1.00 91.00 213 THR A CA 1
ATOM 1628 C C . THR A 1 213 ? -7.957 10.126 18.947 1.00 91.00 213 THR A C 1
ATOM 1630 O O . THR A 1 213 ? -7.999 10.212 17.725 1.00 91.00 213 THR A O 1
ATOM 1633 N N . GLU A 1 214 ? -6.870 10.464 19.643 1.00 88.25 214 GLU A N 1
ATOM 1634 C CA . GLU A 1 214 ? -5.654 11.019 19.035 1.00 88.25 214 GLU A CA 1
ATOM 1635 C C . GLU A 1 214 ? -5.007 10.061 18.025 1.00 88.25 214 GLU A C 1
ATOM 1637 O O . GLU A 1 214 ? -4.559 10.495 16.965 1.00 88.25 214 GLU A O 1
ATOM 1642 N N . GLN A 1 215 ? -4.989 8.752 18.301 1.00 83.81 215 GLN A N 1
ATOM 1643 C CA . GLN A 1 215 ? -4.489 7.757 17.344 1.00 83.81 215 GLN A CA 1
ATOM 1644 C C . GLN A 1 215 ? -5.383 7.630 16.106 1.00 83.81 215 GLN A C 1
ATOM 1646 O O . GLN A 1 215 ? -4.882 7.446 14.996 1.00 83.81 215 GLN A O 1
ATOM 1651 N N . PHE A 1 216 ? -6.700 7.709 16.282 1.00 84.00 216 PHE A N 1
ATOM 1652 C CA . PHE A 1 216 ? -7.662 7.599 15.189 1.00 84.00 216 PHE A CA 1
ATOM 1653 C C . PHE A 1 216 ? -7.718 8.854 14.313 1.00 84.00 216 PHE A C 1
ATOM 1655 O O . PHE A 1 216 ? -7.852 8.737 13.096 1.00 84.00 216 PHE A O 1
ATOM 1662 N N . GLU A 1 217 ? -7.565 10.031 14.916 1.00 81.19 217 GLU A N 1
ATOM 1663 C CA . GLU A 1 217 ? -7.625 11.347 14.266 1.00 81.19 217 GLU A CA 1
ATOM 1664 C C . GLU A 1 217 ? -6.241 11.881 13.878 1.00 81.19 217 GLU A C 1
ATOM 1666 O O . GLU A 1 217 ? -6.097 13.040 13.480 1.00 81.19 217 GLU A O 1
ATOM 1671 N N . LYS A 1 218 ? -5.195 11.054 13.998 1.00 80.62 218 LYS A N 1
ATOM 1672 C CA . LYS A 1 218 ? -3.833 11.455 13.660 1.00 80.62 218 LYS A CA 1
ATOM 1673 C C . LYS A 1 218 ? -3.782 11.901 12.198 1.00 80.62 218 LYS A C 1
ATOM 1675 O O . LYS A 1 218 ? -3.935 11.095 11.279 1.00 80.62 218 LYS A O 1
ATOM 1680 N N . ARG A 1 219 ? -3.580 13.206 11.997 1.00 74.94 219 ARG A N 1
ATOM 1681 C CA . ARG A 1 219 ? -3.595 13.833 10.667 1.00 74.94 219 ARG A CA 1
ATOM 1682 C C . ARG A 1 219 ? -2.374 13.509 9.831 1.00 74.94 219 ARG A C 1
ATOM 1684 O O . ARG A 1 219 ? -2.500 13.398 8.621 1.00 74.94 219 ARG A O 1
ATOM 1691 N N . THR A 1 220 ? -1.224 13.366 10.478 1.00 79.50 220 THR A N 1
ATOM 1692 C CA . THR A 1 220 ? 0.047 13.089 9.813 1.00 79.50 220 THR A CA 1
ATOM 1693 C C . THR A 1 220 ? 0.681 11.875 10.460 1.00 79.50 220 THR A C 1
ATOM 1695 O O . THR A 1 220 ? 0.925 11.853 11.672 1.00 79.50 220 THR A O 1
ATOM 1698 N N . LEU A 1 221 ? 0.947 10.856 9.656 1.00 80.56 221 LEU A N 1
ATOM 1699 C CA . LEU A 1 221 ? 1.671 9.682 10.107 1.00 80.56 221 LEU A CA 1
ATOM 1700 C C . LEU A 1 221 ? 3.190 9.922 10.091 1.00 80.56 221 LEU A C 1
ATOM 1702 O O . LEU A 1 221 ? 3.690 10.702 9.274 1.00 80.56 221 LEU A O 1
ATOM 1706 N N . PRO A 1 222 ? 3.945 9.228 10.963 1.00 84.94 222 PRO A N 1
ATOM 1707 C CA . PRO A 1 222 ? 5.392 9.118 10.821 1.00 84.94 222 PRO A CA 1
ATOM 1708 C C . PRO A 1 222 ? 5.780 8.621 9.422 1.00 84.94 222 PRO A C 1
ATOM 1710 O O . PRO A 1 222 ? 5.032 7.867 8.793 1.00 84.94 222 PRO A O 1
ATOM 1713 N N . VAL A 1 223 ? 6.951 9.035 8.932 1.00 83.06 223 VAL A N 1
ATOM 1714 C CA . VAL A 1 223 ? 7.416 8.736 7.564 1.00 83.06 223 VAL A CA 1
ATOM 1715 C C . VAL A 1 223 ? 7.390 7.233 7.290 1.00 83.06 223 VAL A C 1
ATOM 1717 O O . VAL A 1 223 ? 6.890 6.807 6.252 1.00 83.06 223 VAL A O 1
ATOM 1720 N N . GLU A 1 224 ? 7.867 6.432 8.236 1.00 84.44 224 GLU A N 1
ATOM 1721 C CA . GLU A 1 224 ? 7.918 4.978 8.149 1.00 84.44 224 GLU A CA 1
ATOM 1722 C C . GLU A 1 224 ? 6.526 4.347 8.020 1.00 84.44 224 GLU A C 1
ATOM 1724 O O . GLU A 1 224 ? 6.319 3.456 7.196 1.00 84.44 224 GLU A O 1
ATOM 1729 N N . GLU A 1 225 ? 5.535 4.836 8.769 1.00 85.38 225 GLU A N 1
ATOM 1730 C CA . GLU A 1 225 ? 4.165 4.336 8.665 1.00 85.38 225 GLU A CA 1
ATOM 1731 C C . GLU A 1 225 ? 3.527 4.748 7.338 1.00 85.38 225 GLU A C 1
ATOM 1733 O O . GLU A 1 225 ? 2.856 3.927 6.709 1.00 85.38 225 GLU A O 1
ATOM 1738 N N . ARG A 1 226 ? 3.783 5.977 6.865 1.00 85.94 226 ARG A N 1
ATOM 1739 C CA . ARG A 1 226 ? 3.320 6.427 5.542 1.00 85.94 226 ARG A CA 1
ATOM 1740 C C . ARG A 1 226 ? 3.863 5.559 4.426 1.00 85.94 226 ARG A C 1
ATOM 1742 O O . ARG A 1 226 ? 3.104 5.178 3.545 1.00 85.94 226 ARG A O 1
ATOM 1749 N N . VAL A 1 227 ? 5.150 5.222 4.471 1.00 88.62 227 VAL A N 1
ATOM 1750 C CA . VAL A 1 227 ? 5.782 4.362 3.465 1.00 88.62 227 VAL A CA 1
ATOM 1751 C C . VAL A 1 227 ? 5.153 2.971 3.475 1.00 88.62 227 VAL A C 1
ATOM 1753 O O . VAL A 1 227 ? 4.755 2.472 2.423 1.00 88.62 227 VAL A O 1
ATOM 1756 N N . ARG A 1 228 ? 4.974 2.367 4.657 1.00 90.50 228 ARG A N 1
ATOM 1757 C CA . ARG A 1 228 ? 4.342 1.044 4.797 1.00 90.50 228 ARG A CA 1
ATOM 1758 C C . ARG A 1 228 ? 2.913 1.031 4.242 1.00 90.50 228 ARG A C 1
ATOM 1760 O O . ARG A 1 228 ? 2.571 0.145 3.460 1.00 90.50 228 ARG A O 1
ATOM 1767 N N . TRP A 1 229 ? 2.093 2.028 4.580 1.00 91.12 229 TRP A N 1
ATOM 1768 C CA . TRP A 1 229 ? 0.736 2.150 4.034 1.00 91.12 229 TRP A CA 1
ATOM 1769 C C . TRP A 1 229 ? 0.723 2.480 2.542 1.00 91.12 229 TRP A C 1
ATOM 1771 O O . TRP A 1 229 ? -0.084 1.918 1.805 1.00 91.12 229 TRP A O 1
ATOM 1781 N N . GLY A 1 230 ? 1.642 3.328 2.084 1.00 91.00 230 GLY A N 1
ATOM 1782 C CA . GLY A 1 230 ? 1.808 3.679 0.678 1.00 91.00 230 GLY A CA 1
ATOM 1783 C C . GLY A 1 230 ? 2.098 2.458 -0.192 1.00 91.00 230 GLY A C 1
ATOM 1784 O O . GLY A 1 230 ? 1.462 2.297 -1.228 1.00 91.00 230 GLY A O 1
ATOM 1785 N N . ARG A 1 231 ? 2.970 1.545 0.259 1.00 93.69 231 ARG A N 1
ATOM 1786 C CA . ARG A 1 231 ? 3.260 0.272 -0.433 1.00 93.69 231 ARG A CA 1
ATOM 1787 C C . ARG A 1 231 ? 2.003 -0.576 -0.632 1.00 93.69 231 ARG A C 1
ATOM 1789 O O . ARG A 1 231 ? 1.762 -1.078 -1.724 1.00 93.69 231 ARG A O 1
ATOM 1796 N N . ILE A 1 232 ? 1.188 -0.709 0.412 1.00 94.94 232 ILE A N 1
ATOM 1797 C CA . ILE A 1 232 ? -0.043 -1.515 0.403 1.00 94.94 232 ILE A CA 1
ATOM 1798 C C . ILE A 1 232 ? -1.106 -0.888 -0.493 1.00 94.94 232 ILE A C 1
ATOM 1800 O O . ILE A 1 232 ? -1.692 -1.574 -1.326 1.00 94.94 232 ILE A O 1
ATOM 1804 N N . ILE A 1 233 ? -1.355 0.414 -0.325 1.00 93.88 233 ILE A N 1
ATOM 1805 C CA . ILE A 1 233 ? -2.341 1.150 -1.120 1.00 93.88 233 ILE A CA 1
ATOM 1806 C C . ILE A 1 233 ? -1.939 1.107 -2.594 1.00 93.88 233 ILE A C 1
ATOM 1808 O O . ILE A 1 233 ? -2.782 0.825 -3.439 1.00 93.88 233 ILE A O 1
ATOM 1812 N N . ARG A 1 234 ? -0.648 1.300 -2.898 1.00 92.62 234 ARG A N 1
ATOM 1813 C CA . ARG A 1 234 ? -0.122 1.201 -4.261 1.00 92.62 234 ARG A CA 1
ATOM 1814 C C . ARG A 1 234 ? -0.288 -0.201 -4.837 1.00 92.62 234 ARG A C 1
ATOM 1816 O O . ARG A 1 234 ? -0.727 -0.316 -5.974 1.00 92.62 234 ARG A O 1
ATOM 1823 N N . MET A 1 235 ? 0.034 -1.245 -4.072 1.00 94.88 235 MET A N 1
ATOM 1824 C CA . MET A 1 235 ? -0.164 -2.636 -4.493 1.00 94.88 235 MET A CA 1
ATOM 1825 C C . MET A 1 235 ? -1.625 -2.882 -4.886 1.00 94.88 235 MET A C 1
ATOM 1827 O O . MET A 1 235 ? -1.883 -3.333 -5.996 1.00 94.88 235 MET A O 1
ATOM 1831 N N . LEU A 1 236 ? -2.584 -2.488 -4.042 1.00 94.56 236 LEU A N 1
ATOM 1832 C CA . LEU A 1 236 ? -4.014 -2.640 -4.338 1.00 94.56 236 LEU A CA 1
ATOM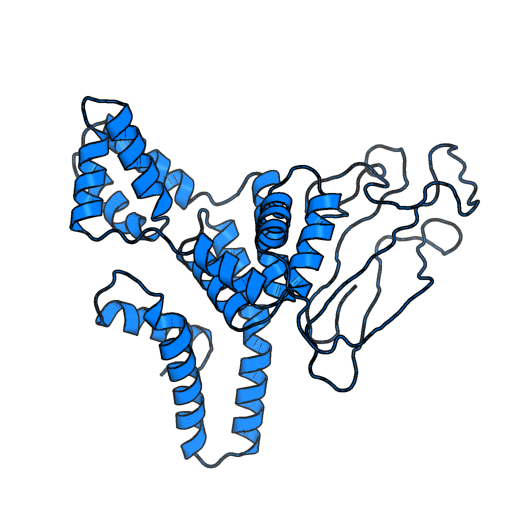 1833 C C . LEU A 1 236 ? -4.452 -1.802 -5.546 1.00 94.56 236 LEU A C 1
ATOM 1835 O O . LEU A 1 236 ? -5.214 -2.276 -6.386 1.00 94.56 236 LEU A O 1
ATOM 1839 N N . GLU A 1 237 ? -3.949 -0.573 -5.658 1.00 91.62 237 GLU A N 1
ATOM 1840 C CA . GLU A 1 237 ? -4.252 0.312 -6.782 1.00 91.62 237 GLU A CA 1
ATOM 1841 C C . GLU A 1 237 ? -3.787 -0.275 -8.122 1.00 91.62 237 GLU A C 1
ATOM 1843 O O . GLU A 1 237 ? -4.503 -0.176 -9.113 1.00 91.62 237 GLU A O 1
ATOM 1848 N N . VAL A 1 238 ? -2.611 -0.909 -8.159 1.00 92.56 238 VAL A N 1
ATOM 1849 C CA . VAL A 1 238 ? -2.093 -1.559 -9.373 1.00 92.56 238 VAL A CA 1
ATOM 1850 C C . VAL A 1 238 ? -2.815 -2.873 -9.667 1.00 92.56 238 VAL A C 1
ATOM 1852 O O . VAL A 1 238 ? -3.069 -3.164 -10.835 1.00 92.56 238 VAL A O 1
ATOM 1855 N N . THR A 1 239 ? -3.169 -3.649 -8.637 1.00 92.31 239 THR A N 1
ATOM 1856 C CA . THR A 1 239 ? -3.960 -4.881 -8.788 1.00 92.31 239 THR A CA 1
ATOM 1857 C C . THR A 1 239 ? -5.308 -4.603 -9.457 1.00 92.31 239 THR A C 1
ATOM 1859 O O . THR A 1 239 ? -5.744 -5.383 -10.297 1.00 92.31 239 THR A O 1
ATOM 1862 N N . ALA A 1 240 ? -5.943 -3.471 -9.131 1.00 88.44 240 ALA A N 1
ATOM 1863 C CA . ALA A 1 240 ? -7.086 -2.905 -9.857 1.00 88.44 240 ALA A CA 1
ATOM 1864 C C . ALA A 1 240 ? -8.310 -3.835 -10.040 1.00 88.44 240 ALA A C 1
ATOM 1866 O O . ALA A 1 240 ? -9.088 -3.678 -10.985 1.00 88.44 240 ALA A O 1
ATOM 1867 N N . THR A 1 241 ? -8.521 -4.782 -9.123 1.00 86.94 241 THR A N 1
ATOM 1868 C CA . THR A 1 241 ? -9.687 -5.680 -9.113 1.00 86.94 241 THR A CA 1
ATOM 1869 C C . THR A 1 241 ? -10.811 -5.173 -8.207 1.00 86.94 241 THR A C 1
ATOM 1871 O O . THR A 1 241 ? -10.623 -4.269 -7.391 1.00 86.94 241 THR A O 1
ATOM 1874 N N . ASP A 1 242 ? -11.997 -5.785 -8.300 1.00 83.25 242 ASP A N 1
ATOM 1875 C CA . ASP A 1 242 ? -13.119 -5.474 -7.400 1.00 83.25 242 ASP A CA 1
ATOM 1876 C C . ASP A 1 242 ? -12.769 -5.743 -5.929 1.00 83.25 242 ASP A C 1
ATOM 1878 O O . ASP A 1 242 ? -13.123 -4.955 -5.049 1.00 83.25 242 ASP A O 1
ATOM 1882 N N . LYS A 1 243 ? -11.987 -6.795 -5.659 1.00 86.50 243 LYS A N 1
ATOM 1883 C CA . LYS A 1 243 ? -11.472 -7.075 -4.313 1.00 86.50 243 LYS A CA 1
ATOM 1884 C C . LYS A 1 243 ? -10.471 -6.031 -3.839 1.00 86.50 243 LYS A C 1
ATOM 1886 O O . LYS A 1 243 ? -10.480 -5.678 -2.659 1.00 86.50 243 LYS A O 1
ATOM 1891 N N . ALA A 1 244 ? -9.642 -5.492 -4.732 1.00 89.38 244 ALA A N 1
ATOM 1892 C CA . ALA A 1 244 ? -8.735 -4.409 -4.373 1.00 89.38 244 ALA A CA 1
ATOM 1893 C C . ALA A 1 244 ? -9.500 -3.127 -4.001 1.00 89.38 244 ALA A C 1
ATOM 1895 O O . ALA A 1 244 ? -9.168 -2.481 -3.005 1.00 89.38 244 ALA A O 1
ATOM 1896 N N . VAL A 1 245 ? -10.573 -2.802 -4.734 1.00 84.50 245 VAL A N 1
ATOM 1897 C CA . VAL A 1 245 ? -11.474 -1.688 -4.393 1.00 84.50 245 VAL A CA 1
ATOM 1898 C C . VAL A 1 245 ? -12.172 -1.932 -3.048 1.00 84.50 245 VAL A C 1
ATOM 1900 O O . VAL A 1 245 ? -12.227 -1.014 -2.229 1.00 84.50 245 VAL A O 1
ATOM 1903 N N . GLU A 1 246 ? -12.642 -3.156 -2.768 1.00 82.00 246 GLU A N 1
ATOM 1904 C CA . GLU A 1 246 ? -13.213 -3.528 -1.459 1.00 82.00 246 GLU A CA 1
ATOM 1905 C C . GLU A 1 246 ? -12.207 -3.271 -0.320 1.00 82.00 246 GLU A C 1
ATOM 1907 O O . GLU A 1 246 ? -12.543 -2.625 0.678 1.00 82.00 246 GLU A O 1
ATOM 1912 N N . ALA A 1 247 ? -10.955 -3.716 -0.476 1.00 87.94 247 ALA A N 1
ATOM 1913 C CA . ALA A 1 247 ? -9.896 -3.513 0.513 1.00 87.94 247 ALA A CA 1
ATOM 1914 C C . ALA A 1 247 ? -9.576 -2.024 0.742 1.00 87.94 247 ALA A C 1
ATOM 1916 O O . ALA A 1 247 ? -9.480 -1.577 1.889 1.00 87.94 247 ALA A O 1
ATOM 1917 N N . LEU A 1 248 ? -9.445 -1.239 -0.332 1.00 86.50 248 LEU A N 1
ATOM 1918 C CA . LEU A 1 248 ? -9.211 0.206 -0.248 1.00 86.50 248 LEU A CA 1
ATOM 1919 C C . LEU A 1 248 ? -10.387 0.929 0.426 1.00 86.50 248 LEU A C 1
ATOM 1921 O O . LEU A 1 248 ? -10.172 1.795 1.273 1.00 86.50 248 LEU A O 1
ATOM 1925 N N . ALA A 1 249 ? -11.628 0.526 0.140 1.00 80.75 249 ALA A N 1
ATOM 1926 C CA . ALA A 1 249 ? -12.816 1.073 0.791 1.00 80.75 249 ALA A CA 1
ATOM 1927 C C . ALA A 1 249 ? -12.866 0.750 2.297 1.00 80.75 249 ALA A C 1
ATOM 1929 O O . ALA A 1 249 ? -13.283 1.595 3.096 1.00 80.75 249 ALA A O 1
ATOM 1930 N N . LEU A 1 250 ? -12.419 -0.442 2.712 1.00 83.50 250 LEU A N 1
ATOM 1931 C CA . LEU A 1 250 ? -12.282 -0.789 4.131 1.00 83.50 250 LEU A CA 1
ATOM 1932 C C . LEU A 1 250 ? -11.260 0.114 4.831 1.00 83.50 250 LEU A C 1
ATOM 1934 O O . LEU A 1 250 ? -11.559 0.637 5.906 1.00 83.50 250 LEU A O 1
ATOM 1938 N N . LEU A 1 251 ? -10.101 0.364 4.213 1.00 85.25 251 LEU A N 1
ATOM 1939 C CA . LEU A 1 251 ? -9.111 1.308 4.745 1.00 85.25 251 LEU A CA 1
ATOM 1940 C C . LEU A 1 251 ? -9.635 2.741 4.786 1.00 85.25 251 LEU A C 1
ATOM 1942 O O . LEU A 1 251 ? -9.442 3.423 5.786 1.00 85.25 251 LEU A O 1
ATOM 1946 N N . TRP A 1 252 ? -10.337 3.196 3.753 1.00 83.69 252 TRP A N 1
ATOM 1947 C CA . TRP A 1 252 ? -10.948 4.523 3.743 1.00 83.69 252 TRP A CA 1
ATOM 1948 C C . TRP A 1 252 ? -11.932 4.714 4.909 1.00 83.69 252 TRP A C 1
ATOM 1950 O O . TRP A 1 252 ? -11.911 5.743 5.583 1.00 83.69 252 TRP A O 1
ATOM 1960 N N . ARG A 1 253 ? -12.761 3.708 5.210 1.00 77.56 253 ARG A N 1
ATOM 1961 C CA . ARG A 1 253 ? -13.771 3.789 6.281 1.00 77.56 253 ARG A CA 1
ATOM 1962 C C . ARG A 1 253 ? -13.195 3.590 7.677 1.00 77.56 253 ARG A C 1
ATOM 1964 O O . ARG A 1 253 ? -13.560 4.300 8.617 1.00 77.56 253 ARG A O 1
ATOM 1971 N N . HIS A 1 254 ? -12.334 2.592 7.826 1.00 78.88 254 HIS A N 1
ATOM 1972 C CA . HIS A 1 254 ? -11.945 2.049 9.128 1.00 78.88 254 HIS A CA 1
ATOM 1973 C C . HIS A 1 254 ? -10.452 2.192 9.428 1.00 78.88 254 HIS A C 1
ATOM 1975 O O . HIS A 1 254 ? -10.044 1.936 10.560 1.00 78.88 254 HIS A O 1
ATOM 1981 N N . GLY A 1 255 ? -9.654 2.638 8.454 1.00 79.88 255 GLY A N 1
ATOM 1982 C CA . GLY A 1 255 ? -8.225 2.880 8.606 1.00 79.88 255 GLY A CA 1
ATOM 1983 C C . GLY A 1 255 ? -7.919 3.896 9.703 1.00 79.88 255 GLY A C 1
ATOM 1984 O O . GLY A 1 255 ? -8.683 4.830 9.954 1.00 79.88 255 GLY A O 1
ATOM 1985 N N . ARG A 1 256 ? -6.790 3.686 10.380 1.00 80.69 256 ARG A N 1
ATOM 1986 C CA . ARG A 1 256 ? -6.315 4.553 11.463 1.00 80.69 256 ARG A CA 1
ATOM 1987 C C . ARG A 1 256 ? -5.585 5.760 10.871 1.00 80.69 256 ARG A C 1
ATOM 1989 O O . ARG A 1 256 ? -4.684 5.572 10.057 1.00 80.69 256 ARG A O 1
ATOM 1996 N N . GLY A 1 257 ? -5.947 6.961 11.317 1.00 80.06 257 GLY A N 1
ATOM 1997 C CA . GLY A 1 257 ? -5.366 8.218 10.849 1.00 80.06 257 GLY A CA 1
ATOM 1998 C C . GLY A 1 257 ? -6.032 8.761 9.582 1.00 80.06 257 GLY A C 1
ATOM 1999 O O . GLY A 1 257 ? -6.429 8.017 8.684 1.00 80.06 257 GLY A O 1
ATOM 2000 N N . ASP A 1 258 ? -6.148 10.085 9.501 1.00 80.06 258 ASP A N 1
ATOM 2001 C CA . ASP A 1 258 ? -6.828 10.772 8.395 1.00 80.06 258 ASP A CA 1
ATOM 2002 C C . ASP A 1 258 ? -6.089 10.594 7.065 1.00 80.06 258 ASP A C 1
ATOM 2004 O O . ASP A 1 258 ? -6.720 10.391 6.028 1.00 80.06 258 ASP A O 1
ATOM 2008 N N . GLU A 1 259 ? -4.756 10.607 7.105 1.00 83.94 259 GLU A N 1
ATOM 2009 C CA . GLU A 1 259 ? -3.898 10.496 5.923 1.00 83.94 259 GLU A CA 1
ATOM 2010 C C . GLU A 1 259 ? -4.086 9.160 5.192 1.00 83.94 259 GLU A C 1
ATOM 2012 O O . GLU A 1 259 ? -4.313 9.146 3.984 1.00 83.94 259 GLU A O 1
ATOM 2017 N N . VAL A 1 260 ? -4.085 8.033 5.916 1.00 86.31 260 VAL A N 1
ATOM 2018 C CA . VAL A 1 260 ? -4.298 6.695 5.324 1.00 86.31 260 VAL A CA 1
ATOM 2019 C C . VAL A 1 260 ? -5.673 6.602 4.690 1.00 86.31 260 VAL A C 1
ATOM 2021 O O . VAL A 1 260 ? -5.804 6.084 3.583 1.00 86.31 260 VAL A O 1
ATOM 2024 N N . ARG A 1 261 ? -6.700 7.123 5.371 1.00 83.75 261 ARG A N 1
ATOM 2025 C CA . ARG A 1 261 ? -8.068 7.111 4.848 1.00 83.75 261 ARG A CA 1
ATOM 2026 C C . ARG A 1 261 ? -8.172 7.908 3.561 1.00 83.75 261 ARG A C 1
ATOM 2028 O O . ARG A 1 261 ? -8.756 7.423 2.598 1.00 83.75 261 ARG A O 1
ATOM 2035 N N . HIS A 1 262 ? -7.595 9.107 3.540 1.00 83.69 262 HIS A N 1
ATOM 2036 C CA . HIS A 1 262 ? -7.613 9.965 2.364 1.00 83.69 262 HIS A CA 1
ATOM 2037 C C . HIS A 1 262 ? -6.875 9.322 1.181 1.00 83.69 262 HIS A C 1
ATOM 2039 O O . HIS A 1 262 ? -7.422 9.264 0.082 1.00 83.69 262 HIS A O 1
ATOM 2045 N N . LEU A 1 263 ? -5.682 8.763 1.417 1.00 86.19 263 LEU A N 1
ATOM 2046 C CA . LEU A 1 263 ? -4.909 8.058 0.391 1.00 86.19 263 LEU A CA 1
ATOM 2047 C C . LEU A 1 263 ? -5.647 6.826 -0.147 1.00 86.19 263 LEU A C 1
ATOM 2049 O O . LEU A 1 263 ? -5.674 6.616 -1.359 1.00 86.19 263 LEU A O 1
ATOM 2053 N N . ALA A 1 264 ? -6.267 6.035 0.733 1.00 86.38 264 ALA A N 1
ATOM 2054 C CA . ALA A 1 264 ? -7.028 4.853 0.344 1.00 86.38 264 ALA A CA 1
ATOM 2055 C C . ALA A 1 264 ? -8.282 5.214 -0.467 1.00 86.38 264 ALA A C 1
ATOM 2057 O O . ALA A 1 264 ? -8.550 4.568 -1.476 1.00 86.38 264 ALA A O 1
ATOM 2058 N N . GLY A 1 265 ? -9.009 6.266 -0.070 1.00 78.19 265 GLY A N 1
ATOM 2059 C CA . GLY A 1 265 ? -10.158 6.780 -0.822 1.00 78.19 265 GLY A CA 1
ATOM 2060 C C . GLY A 1 265 ? -9.753 7.253 -2.217 1.00 78.19 265 GLY A C 1
ATOM 2061 O O . GLY A 1 265 ? -10.267 6.750 -3.209 1.00 78.19 265 GLY A O 1
ATOM 2062 N N . ALA A 1 266 ? -8.731 8.110 -2.305 1.00 83.69 266 ALA A N 1
ATOM 2063 C CA . ALA A 1 266 ? -8.234 8.600 -3.588 1.00 83.69 266 ALA A CA 1
ATOM 2064 C C . ALA A 1 266 ? -7.729 7.468 -4.505 1.00 83.69 266 ALA A C 1
ATOM 2066 O O . ALA A 1 266 ? -7.879 7.546 -5.723 1.00 83.69 266 ALA A O 1
ATOM 2067 N N . ALA A 1 267 ? -7.118 6.419 -3.945 1.00 85.81 267 ALA A N 1
ATOM 2068 C CA . ALA A 1 267 ? -6.716 5.238 -4.707 1.00 85.81 267 ALA A CA 1
ATOM 2069 C C . ALA A 1 267 ? -7.925 4.426 -5.196 1.00 85.81 267 ALA A C 1
ATOM 2071 O O . ALA A 1 267 ? -7.956 4.041 -6.363 1.00 85.81 267 ALA A O 1
ATOM 2072 N N . ALA A 1 268 ? -8.935 4.206 -4.345 1.00 82.06 268 ALA A N 1
ATOM 2073 C CA . ALA A 1 268 ? -10.170 3.526 -4.741 1.00 82.06 268 ALA A CA 1
ATOM 2074 C C . ALA A 1 268 ? -10.857 4.256 -5.905 1.00 82.06 268 ALA A C 1
ATOM 2076 O O . ALA A 1 268 ? -11.283 3.613 -6.865 1.00 82.06 268 ALA A O 1
ATOM 2077 N N . ASP A 1 269 ? -10.884 5.589 -5.862 1.00 76.81 269 ASP A N 1
ATOM 2078 C CA . ASP A 1 269 ? -11.464 6.421 -6.916 1.00 76.81 269 ASP A CA 1
ATOM 2079 C C . ASP A 1 269 ? -10.721 6.259 -8.239 1.00 76.81 269 ASP A C 1
ATOM 2081 O O . ASP A 1 269 ? -11.352 6.044 -9.275 1.00 76.81 269 ASP A O 1
ATOM 2085 N N . ARG A 1 270 ? -9.380 6.303 -8.217 1.00 82.81 270 ARG A N 1
ATOM 2086 C CA . ARG A 1 270 ? -8.556 6.108 -9.421 1.00 82.81 270 ARG A CA 1
ATOM 2087 C C . ARG A 1 270 ? -8.793 4.745 -10.072 1.00 82.81 270 ARG A C 1
ATOM 2089 O O . ARG A 1 270 ? -8.814 4.668 -11.297 1.00 82.81 270 ARG A O 1
ATOM 2096 N N . VAL A 1 271 ? -9.014 3.695 -9.279 1.00 82.00 271 VAL A N 1
ATOM 2097 C CA . VAL A 1 271 ? -9.296 2.341 -9.789 1.00 82.00 271 VAL A CA 1
ATOM 2098 C C . VAL A 1 271 ? -10.726 2.219 -10.325 1.00 82.00 271 VAL A C 1
ATOM 2100 O O . VAL A 1 271 ? -10.948 1.655 -11.396 1.00 82.00 271 VAL A O 1
ATOM 2103 N N . ALA A 1 272 ? -11.718 2.728 -9.591 1.00 74.31 272 ALA A N 1
ATOM 2104 C CA . ALA A 1 272 ? -13.127 2.540 -9.933 1.00 74.31 272 ALA A CA 1
ATOM 2105 C C . ALA A 1 272 ? -13.593 3.448 -11.084 1.00 74.31 272 ALA A C 1
ATOM 2107 O O . ALA A 1 272 ? -14.437 3.045 -11.891 1.00 74.31 272 ALA A O 1
ATOM 2108 N N . ARG A 1 273 ? -13.050 4.669 -11.185 1.00 71.12 273 ARG A N 1
ATOM 2109 C CA . ARG A 1 273 ? -13.559 5.713 -12.084 1.00 71.12 273 ARG A CA 1
ATOM 2110 C C . ARG A 1 273 ? -13.538 5.335 -13.572 1.00 71.12 273 ARG A C 1
ATOM 2112 O O . ARG A 1 273 ? -14.589 5.476 -14.196 1.00 71.12 273 ARG A O 1
ATOM 2119 N N . PRO A 1 274 ? -12.453 4.780 -14.149 1.00 70.50 274 PRO A N 1
ATOM 2120 C CA . PRO A 1 274 ? -12.438 4.404 -15.567 1.00 70.50 274 PRO A CA 1
ATOM 2121 C C . PRO A 1 274 ? -13.485 3.337 -15.919 1.00 70.50 274 PRO A C 1
ATOM 2123 O O . PRO A 1 274 ? -14.089 3.373 -16.995 1.00 70.50 274 PRO A O 1
ATOM 2126 N N . ARG A 1 275 ? -13.746 2.397 -14.996 1.00 68.06 275 ARG A N 1
ATOM 2127 C CA . ARG A 1 275 ? -14.774 1.359 -15.174 1.00 68.06 275 ARG A CA 1
ATOM 2128 C C . ARG A 1 275 ? -16.168 1.985 -15.192 1.00 68.06 275 ARG A C 1
ATOM 2130 O O . ARG A 1 275 ? -16.964 1.660 -16.070 1.00 68.06 275 ARG A O 1
ATOM 2137 N N . ILE A 1 276 ? -16.437 2.924 -14.285 1.00 60.00 276 ILE A N 1
ATOM 2138 C CA . ILE A 1 276 ? -17.700 3.676 -14.236 1.00 60.00 276 ILE A CA 1
ATOM 2139 C C . ILE A 1 276 ? -17.887 4.514 -15.501 1.00 60.00 276 ILE A C 1
ATOM 2141 O O . ILE A 1 276 ? -18.928 4.413 -16.146 1.00 60.00 276 ILE A O 1
ATOM 2145 N N . ASP A 1 277 ? -16.877 5.279 -15.912 1.00 60.06 277 ASP A N 1
ATOM 2146 C CA . ASP A 1 277 ? -16.956 6.122 -17.108 1.00 60.06 277 ASP A CA 1
ATOM 2147 C C . ASP A 1 277 ? -17.194 5.282 -18.377 1.00 60.06 277 ASP A C 1
ATOM 2149 O O . ASP A 1 277 ? -17.992 5.665 -19.233 1.00 60.06 277 ASP A O 1
ATOM 2153 N N . THR A 1 278 ? -16.593 4.089 -18.467 1.00 61.38 278 THR A N 1
ATOM 2154 C CA . THR A 1 278 ? -16.840 3.131 -19.560 1.00 61.38 278 THR A CA 1
ATOM 2155 C C . THR A 1 278 ? -18.283 2.628 -19.564 1.00 61.38 278 THR A C 1
ATOM 2157 O O . THR A 1 278 ? -18.923 2.590 -20.619 1.00 61.38 278 THR A O 1
ATOM 2160 N N . LEU A 1 279 ? -18.822 2.255 -18.399 1.00 54.03 279 LEU A N 1
ATOM 2161 C CA . LEU A 1 279 ? -20.222 1.840 -18.266 1.00 54.03 279 LEU A CA 1
ATOM 2162 C C . LEU A 1 279 ? -21.172 2.978 -18.662 1.00 54.03 279 LEU A C 1
ATOM 2164 O O . LEU A 1 279 ? -22.112 2.757 -19.425 1.00 54.03 279 LEU A O 1
ATOM 2168 N N . LEU A 1 280 ? -20.884 4.207 -18.227 1.00 49.66 280 LEU A N 1
ATOM 2169 C CA . LEU A 1 280 ? -21.651 5.398 -18.589 1.00 49.66 280 LEU A CA 1
ATOM 2170 C C . LEU A 1 280 ? -21.562 5.711 -20.090 1.00 49.66 280 LEU A C 1
ATOM 2172 O O . LEU A 1 280 ? -22.570 6.072 -20.695 1.00 49.66 280 LEU A O 1
ATOM 2176 N N . ALA A 1 281 ? -20.394 5.559 -20.719 1.00 54.66 281 ALA A N 1
ATOM 2177 C CA . ALA A 1 281 ? -20.219 5.756 -22.157 1.00 54.66 281 ALA A CA 1
ATOM 2178 C C . ALA A 1 281 ? -21.004 4.718 -22.977 1.00 54.66 281 ALA A C 1
ATOM 2180 O O . ALA A 1 281 ? -21.707 5.092 -23.918 1.00 54.66 281 ALA A O 1
ATOM 2181 N N . ARG A 1 282 ? -20.968 3.438 -22.577 1.00 52.06 282 ARG A N 1
ATOM 2182 C CA . ARG A 1 282 ? -21.796 2.371 -23.172 1.00 52.06 282 ARG A CA 1
ATOM 2183 C C . ARG A 1 282 ? -23.289 2.667 -23.013 1.00 52.06 282 ARG A C 1
ATOM 2185 O O . ARG A 1 282 ? -24.030 2.589 -23.988 1.00 52.06 282 ARG A O 1
ATOM 2192 N N . ALA A 1 283 ? -23.719 3.096 -21.825 1.00 45.56 283 ALA A N 1
ATOM 2193 C CA . ALA A 1 283 ? -25.107 3.485 -21.571 1.00 45.56 283 ALA A CA 1
ATOM 2194 C C . ALA A 1 283 ? -25.546 4.705 -22.408 1.00 45.56 283 ALA A C 1
ATOM 2196 O O . ALA A 1 283 ? -26.681 4.768 -22.882 1.00 45.56 283 ALA A O 1
ATOM 2197 N N . ARG A 1 284 ? -24.651 5.680 -22.636 1.00 49.78 284 ARG A N 1
ATOM 2198 C CA . ARG A 1 284 ? -24.907 6.841 -23.509 1.00 49.78 284 ARG A CA 1
ATOM 2199 C C . ARG A 1 284 ? -25.044 6.438 -24.976 1.00 49.78 284 ARG A C 1
ATOM 2201 O O . ARG A 1 284 ? -25.943 6.945 -25.643 1.00 49.78 284 ARG A O 1
ATOM 2208 N N . ALA A 1 285 ? -24.198 5.527 -25.457 1.00 51.75 285 ALA A N 1
ATOM 2209 C CA . ALA A 1 285 ? -24.242 5.021 -26.829 1.00 51.75 285 ALA A CA 1
ATOM 2210 C C . ALA A 1 285 ? -25.529 4.228 -27.142 1.00 51.75 285 ALA A C 1
ATOM 2212 O O . ALA A 1 285 ? -25.946 4.179 -28.296 1.00 51.75 285 ALA A O 1
ATOM 2213 N N . HIS A 1 286 ? -26.196 3.666 -26.127 1.00 45.34 286 HIS A N 1
ATOM 2214 C CA . HIS A 1 286 ? -27.398 2.834 -26.281 1.00 45.34 286 HIS A CA 1
ATOM 2215 C C . HIS A 1 286 ? -28.751 3.544 -26.030 1.00 45.34 286 HIS A C 1
ATOM 2217 O O . HIS A 1 286 ? -29.796 2.898 -25.957 1.00 45.34 286 HIS A O 1
ATOM 2223 N N . ARG A 1 287 ? -28.801 4.875 -25.891 1.00 47.72 287 ARG A N 1
ATOM 2224 C CA . ARG A 1 287 ? -29.937 5.520 -25.200 1.00 47.72 287 ARG A CA 1
ATOM 2225 C C . ARG A 1 287 ? -31.305 5.500 -25.929 1.00 47.72 287 ARG A C 1
ATOM 2227 O O . ARG A 1 287 ? -31.529 6.240 -26.885 1.00 47.72 287 ARG A O 1
ATOM 2234 N N . ARG A 1 288 ? -32.294 4.849 -25.288 1.00 45.44 288 ARG A N 1
ATOM 2235 C CA . ARG A 1 288 ? -33.625 5.411 -24.929 1.00 45.44 288 ARG A CA 1
ATOM 2236 C C . ARG A 1 288 ? -33.812 5.280 -23.403 1.00 45.44 288 ARG A C 1
ATOM 2238 O O . ARG A 1 288 ? -33.248 4.384 -22.791 1.00 45.44 288 ARG A O 1
ATOM 2245 N N . LYS A 1 289 ? -34.559 6.209 -22.790 1.00 51.34 289 LYS A N 1
ATOM 2246 C CA . LYS A 1 289 ? -34.604 6.562 -21.346 1.00 51.34 289 LYS A CA 1
ATOM 2247 C C . LYS A 1 289 ? -34.596 5.435 -20.280 1.00 51.34 289 LYS A C 1
ATOM 2249 O O . LYS A 1 289 ? -34.160 5.732 -19.179 1.00 51.34 289 LYS A O 1
ATOM 2254 N N . LEU A 1 290 ? -34.976 4.192 -20.584 1.00 49.81 290 LEU A N 1
ATOM 2255 C CA . LEU A 1 290 ? -34.970 3.041 -19.655 1.00 49.81 290 LEU A CA 1
ATOM 2256 C C . LEU A 1 290 ? -33.579 2.678 -19.085 1.00 49.81 290 LEU A C 1
ATOM 2258 O O . LEU A 1 290 ? -33.484 2.140 -17.990 1.00 49.81 290 LEU A O 1
ATOM 2262 N N . GLN A 1 291 ? -32.487 3.001 -19.789 1.00 54.00 291 GLN A N 1
ATOM 2263 C CA . GLN A 1 291 ? -31.145 2.521 -19.414 1.00 54.00 291 GLN A CA 1
ATOM 2264 C C . GLN A 1 291 ? -30.376 3.392 -18.411 1.00 54.00 291 GLN A C 1
ATOM 2266 O O . GLN A 1 291 ? -29.365 2.956 -17.865 1.00 54.00 291 GLN A O 1
ATOM 2271 N N . PHE A 1 292 ? -30.824 4.627 -18.150 1.00 53.19 292 PHE A N 1
ATOM 2272 C CA . PHE A 1 292 ? -30.273 5.402 -17.029 1.00 53.19 292 PHE A CA 1
ATOM 2273 C C . PHE A 1 292 ? -30.660 4.747 -15.700 1.00 53.19 292 PHE A C 1
ATOM 2275 O O . PHE A 1 292 ? -29.819 4.618 -14.813 1.00 53.19 292 PHE A O 1
ATOM 2282 N N . ASP A 1 293 ? -31.892 4.244 -15.622 1.00 58.47 293 ASP A N 1
ATOM 2283 C CA . ASP A 1 293 ? -32.382 3.495 -14.471 1.00 58.47 293 ASP A CA 1
ATOM 2284 C C . ASP A 1 293 ? -31.661 2.142 -14.341 1.00 58.47 293 ASP A C 1
ATOM 2286 O O . ASP A 1 293 ? -31.326 1.751 -13.228 1.00 58.47 293 ASP A O 1
ATOM 2290 N N . GLU A 1 294 ? -31.307 1.473 -15.450 1.00 57.56 294 GLU A N 1
ATOM 2291 C CA . GLU A 1 294 ? -30.468 0.256 -15.435 1.00 57.56 294 GLU A CA 1
ATOM 2292 C C . GLU A 1 294 ? -29.021 0.523 -14.992 1.00 57.56 294 GLU A C 1
ATOM 2294 O O . GLU A 1 294 ? -28.474 -0.239 -14.203 1.00 57.56 294 GLU A O 1
ATOM 2299 N N . ALA A 1 295 ? -28.385 1.604 -15.455 1.00 53.69 295 ALA A N 1
ATOM 2300 C CA . ALA A 1 295 ? -27.028 1.967 -15.030 1.00 53.69 295 ALA A CA 1
ATOM 2301 C C . ALA A 1 295 ? -26.990 2.351 -13.543 1.00 53.69 295 ALA A C 1
ATOM 2303 O O . ALA A 1 295 ? -26.098 1.937 -12.801 1.00 53.69 295 ALA A O 1
ATOM 2304 N N . LYS A 1 296 ? -28.008 3.087 -13.091 1.00 60.09 296 LYS A N 1
ATOM 2305 C CA . LYS A 1 296 ? -28.224 3.394 -11.680 1.00 60.09 296 LYS A CA 1
ATOM 2306 C C . LYS A 1 296 ? -28.490 2.133 -10.864 1.00 60.09 296 LYS A C 1
ATOM 2308 O O . LYS A 1 296 ? -27.920 1.988 -9.785 1.00 60.09 296 LYS A O 1
ATOM 2313 N N . ALA A 1 297 ? -29.285 1.198 -11.387 1.00 62.12 297 ALA A N 1
ATOM 2314 C CA . ALA A 1 297 ? -29.523 -0.106 -10.778 1.00 62.12 297 ALA A CA 1
ATOM 2315 C C . ALA A 1 297 ? -28.243 -0.947 -10.708 1.00 62.12 297 ALA A C 1
ATOM 2317 O O . ALA A 1 297 ? -27.988 -1.525 -9.665 1.00 62.12 297 ALA A O 1
ATOM 2318 N N . ALA A 1 298 ? -27.390 -0.949 -11.735 1.00 55.12 298 ALA A N 1
ATOM 2319 C CA . ALA A 1 298 ? -26.120 -1.674 -11.739 1.00 55.12 298 ALA A CA 1
ATOM 2320 C C . ALA A 1 298 ? -25.108 -1.090 -10.741 1.00 55.12 298 ALA A C 1
ATOM 2322 O O . ALA A 1 298 ? -24.450 -1.840 -10.024 1.00 55.12 298 ALA A O 1
ATOM 2323 N N . CYS A 1 299 ? -25.010 0.240 -10.630 1.00 51.91 299 CYS A N 1
ATOM 2324 C CA . CYS A 1 299 ? -24.223 0.882 -9.574 1.00 51.91 299 CYS A CA 1
ATOM 2325 C C . CYS A 1 299 ? -24.802 0.587 -8.183 1.00 51.91 299 CYS A C 1
ATOM 2327 O O . CYS A 1 299 ? -24.048 0.244 -7.271 1.00 51.91 299 CYS A O 1
ATOM 2329 N N . ARG A 1 300 ? -26.131 0.654 -8.018 1.00 62.19 300 ARG A N 1
ATOM 2330 C CA . ARG A 1 300 ? -26.818 0.265 -6.776 1.00 62.19 300 ARG A CA 1
ATOM 2331 C C . ARG A 1 300 ? -26.582 -1.201 -6.438 1.00 62.19 300 ARG A C 1
ATOM 2333 O O . ARG A 1 300 ? -26.299 -1.486 -5.284 1.00 62.19 300 ARG A O 1
ATOM 2340 N N . ASP A 1 301 ? -26.630 -2.109 -7.404 1.00 58.22 301 ASP A N 1
ATOM 2341 C CA . ASP A 1 301 ? -26.402 -3.542 -7.224 1.00 58.22 301 ASP A CA 1
ATOM 2342 C C . ASP A 1 301 ? -24.942 -3.838 -6.919 1.00 58.22 301 ASP A C 1
ATOM 2344 O O . ASP A 1 301 ? -24.662 -4.612 -6.011 1.00 58.22 301 ASP A O 1
ATOM 2348 N N . PHE A 1 302 ? -24.000 -3.165 -7.578 1.00 51.12 302 PHE A N 1
ATOM 2349 C CA . PHE A 1 302 ? -22.584 -3.265 -7.245 1.00 51.12 302 PHE A CA 1
ATOM 2350 C C . PHE A 1 302 ? -22.325 -2.816 -5.802 1.00 51.12 302 PHE A C 1
ATOM 2352 O O . PHE A 1 302 ? -21.708 -3.550 -5.030 1.00 51.12 302 PHE A O 1
ATOM 2359 N N . VAL A 1 303 ? -22.863 -1.659 -5.398 1.00 52.84 303 VAL A N 1
ATOM 2360 C CA . VAL A 1 303 ? -22.800 -1.183 -4.008 1.00 52.84 303 VAL A CA 1
ATOM 2361 C C . VAL A 1 303 ? -23.542 -2.155 -3.077 1.00 52.84 303 VAL A C 1
ATOM 2363 O O . VAL A 1 303 ? -23.068 -2.479 -1.990 1.00 52.84 303 VAL A O 1
ATOM 2366 N N . ARG A 1 304 ? -24.673 -2.718 -3.493 1.00 58.59 304 ARG A N 1
ATOM 2367 C CA . ARG A 1 304 ? -25.470 -3.649 -2.688 1.00 58.59 304 ARG A CA 1
ATOM 2368 C C . ARG A 1 304 ? -24.834 -5.017 -2.497 1.00 58.59 304 ARG A C 1
ATOM 2370 O O . ARG A 1 304 ? -25.017 -5.606 -1.438 1.00 58.59 304 ARG A O 1
ATOM 2377 N N . GLN A 1 305 ? -24.114 -5.520 -3.485 1.00 50.12 305 GLN A N 1
ATOM 2378 C CA . GLN A 1 305 ? -23.513 -6.850 -3.470 1.00 50.12 305 GLN A CA 1
ATOM 2379 C C . GLN A 1 305 ? -22.088 -6.816 -2.919 1.00 50.12 305 GLN A C 1
ATOM 2381 O O . GLN A 1 305 ? -21.699 -7.723 -2.192 1.00 50.12 305 GLN A O 1
ATOM 2386 N N . ASN A 1 306 ? -21.336 -5.750 -3.199 1.00 44.75 306 ASN A N 1
ATOM 2387 C CA . ASN A 1 306 ? -19.905 -5.685 -2.894 1.00 44.75 306 ASN A CA 1
ATOM 2388 C C . ASN A 1 306 ? -19.560 -4.682 -1.789 1.00 44.75 306 ASN A C 1
ATOM 2390 O O . ASN A 1 306 ? -18.450 -4.700 -1.271 1.00 44.75 306 ASN A O 1
ATOM 2394 N N . VAL A 1 307 ? -20.486 -3.798 -1.397 1.00 48.09 307 VAL A N 1
ATOM 2395 C CA . VAL A 1 307 ? -20.206 -2.731 -0.419 1.00 48.09 307 VAL A CA 1
ATOM 2396 C C . VAL A 1 307 ? -21.099 -2.834 0.826 1.00 48.09 307 VAL A C 1
ATOM 2398 O O . VAL A 1 307 ? -20.605 -2.711 1.950 1.00 48.09 307 VAL A O 1
ATOM 2401 N N . LEU A 1 308 ? -22.398 -3.097 0.659 1.00 50.88 308 LEU A N 1
ATOM 2402 C CA . LEU A 1 308 ? -23.397 -3.219 1.731 1.00 50.88 308 LEU A CA 1
ATOM 2403 C C . LEU A 1 308 ? -23.222 -4.444 2.655 1.00 50.88 308 LEU A C 1
ATOM 2405 O O . LEU A 1 308 ? -23.358 -4.270 3.868 1.00 50.88 308 LEU A O 1
ATOM 2409 N N . PRO A 1 309 ? -22.883 -5.658 2.177 1.00 49.16 309 PRO A N 1
ATOM 2410 C CA . PRO A 1 309 ? -22.757 -6.841 3.040 1.00 49.16 309 PRO A CA 1
ATOM 2411 C C . PRO A 1 309 ? -21.552 -6.757 3.985 1.00 49.16 309 PRO A C 1
ATOM 2413 O O . PRO A 1 309 ? -21.517 -7.401 5.038 1.00 49.16 309 PRO A O 1
ATOM 2416 N N . HIS A 1 310 ? -20.580 -5.915 3.634 1.00 47.16 310 HIS A N 1
ATOM 2417 C CA . HIS A 1 310 ? -19.372 -5.672 4.414 1.00 47.16 310 HIS A CA 1
ATOM 2418 C C . HIS A 1 310 ? -19.501 -4.468 5.363 1.00 47.16 310 HIS A C 1
ATOM 2420 O O . HIS A 1 310 ? -18.670 -4.308 6.254 1.00 47.16 310 HIS A O 1
ATOM 2426 N N . LEU A 1 311 ? -20.581 -3.677 5.267 1.00 44.09 311 LEU A N 1
ATOM 2427 C CA . LEU A 1 311 ? -20.950 -2.675 6.272 1.00 44.09 311 LEU A CA 1
ATOM 2428 C C . LEU A 1 311 ? -21.524 -3.376 7.506 1.00 44.09 311 LEU A C 1
ATOM 2430 O O . LEU A 1 311 ? -22.717 -3.659 7.593 1.00 44.09 311 LEU A O 1
ATOM 2434 N N . GLN A 1 312 ? -20.693 -3.696 8.489 1.00 39.94 312 GLN A N 1
ATOM 2435 C CA . GLN A 1 312 ? -21.140 -4.368 9.707 1.00 39.94 312 GLN A CA 1
ATOM 2436 C C . GLN A 1 312 ? -21.483 -3.370 10.826 1.00 39.94 312 GLN A C 1
ATOM 2438 O O . GLN A 1 312 ? -20.722 -2.445 11.079 1.00 39.94 312 GLN A O 1
ATOM 2443 N N . GLY A 1 313 ? -22.624 -3.580 11.502 1.00 45.66 313 GLY A N 1
ATOM 2444 C CA . GLY A 1 313 ? -22.949 -2.933 12.785 1.00 45.66 313 GLY A CA 1
ATOM 2445 C C . GLY A 1 313 ? -23.853 -1.693 12.763 1.00 45.66 313 GLY A C 1
ATOM 2446 O O . GLY A 1 313 ? -24.072 -1.120 13.822 1.00 45.66 313 GLY A O 1
ATOM 2447 N N . GLN A 1 314 ? -24.406 -1.280 11.620 1.00 44.56 314 GLN A N 1
ATOM 2448 C CA . GLN A 1 314 ? -25.379 -0.180 11.578 1.00 44.56 314 GLN A CA 1
ATOM 2449 C C . GLN A 1 314 ? -26.795 -0.671 11.267 1.00 44.56 314 GLN A C 1
ATOM 2451 O O . GLN A 1 314 ? -26.971 -1.656 10.538 1.00 44.56 314 GLN A O 1
ATOM 2456 N N . GLU A 1 315 ? -27.795 0.017 11.831 1.00 49.38 315 GLU A N 1
ATOM 2457 C CA . GLU A 1 315 ? -29.202 -0.173 11.484 1.00 49.38 315 GLU A CA 1
ATOM 2458 C C . GLU A 1 315 ? -29.374 -0.094 9.961 1.00 49.38 315 GLU A C 1
ATOM 2460 O O . GLU A 1 315 ? -28.633 0.601 9.259 1.00 49.38 315 GLU A O 1
ATOM 2465 N N . ARG A 1 316 ? -30.353 -0.831 9.428 1.00 50.03 316 ARG A N 1
ATOM 2466 C CA . ARG A 1 316 ? -30.605 -0.933 7.980 1.00 50.03 316 ARG A CA 1
ATOM 2467 C C . ARG A 1 316 ? -30.635 0.441 7.292 1.00 50.03 316 ARG A C 1
ATOM 2469 O O . ARG A 1 316 ? -30.070 0.596 6.216 1.00 50.03 316 ARG A O 1
ATOM 2476 N N . HIS A 1 317 ? -31.185 1.436 7.982 1.00 47.72 317 HIS A N 1
ATOM 2477 C CA . HIS A 1 317 ? -31.305 2.809 7.512 1.00 47.72 317 HIS A CA 1
ATOM 2478 C C . HIS A 1 317 ? -29.956 3.531 7.332 1.00 47.72 317 HIS A C 1
ATOM 2480 O O . HIS A 1 317 ? -29.746 4.242 6.353 1.00 47.72 317 HIS A O 1
ATOM 2486 N N . THR A 1 318 ? -28.992 3.315 8.229 1.00 52.19 318 THR A N 1
ATOM 2487 C CA . THR A 1 318 ? -27.667 3.956 8.155 1.00 52.19 318 THR A CA 1
ATOM 2488 C C . THR A 1 318 ? -26.798 3.336 7.058 1.00 52.19 318 THR A C 1
ATOM 2490 O O . THR A 1 318 ? -26.004 4.020 6.414 1.00 52.19 318 THR A O 1
ATOM 2493 N N . ARG A 1 319 ? -26.986 2.037 6.794 1.00 52.66 319 ARG A N 1
ATOM 2494 C CA . ARG A 1 319 ? -26.350 1.330 5.673 1.00 52.66 319 ARG A CA 1
ATOM 2495 C C . ARG A 1 319 ? -26.832 1.847 4.321 1.00 52.66 319 ARG A C 1
ATOM 2497 O O . ARG A 1 319 ? -26.018 2.043 3.424 1.00 52.66 319 ARG A O 1
ATOM 2504 N N . GLU A 1 320 ? -28.133 2.089 4.199 1.00 56.12 320 GLU A N 1
ATOM 2505 C CA . GLU A 1 320 ? -28.744 2.676 3.004 1.00 56.12 320 GLU A CA 1
ATOM 2506 C C . GLU A 1 320 ? -28.255 4.122 2.788 1.00 56.12 320 GLU A C 1
ATOM 2508 O O . GLU A 1 320 ? -27.833 4.453 1.687 1.00 56.12 320 GLU A O 1
ATOM 2513 N N . GLN A 1 321 ? -28.140 4.942 3.841 1.00 57.69 321 GLN A N 1
ATOM 2514 C CA . GLN A 1 321 ? -27.559 6.295 3.742 1.00 57.69 321 GLN A CA 1
ATOM 2515 C C . GLN A 1 321 ? -26.075 6.309 3.338 1.00 57.69 321 GLN A C 1
ATOM 2517 O O . GLN A 1 321 ? -25.630 7.197 2.610 1.00 57.69 321 GLN A O 1
ATOM 2522 N N . ALA A 1 322 ? -25.280 5.346 3.813 1.00 51.25 322 ALA A N 1
ATOM 2523 C CA . ALA A 1 322 ? -23.880 5.219 3.416 1.00 51.25 322 ALA A CA 1
ATOM 2524 C C . ALA A 1 322 ? -23.737 4.770 1.953 1.00 51.25 322 ALA A C 1
ATOM 2526 O O . ALA A 1 322 ? -22.827 5.229 1.267 1.00 51.25 322 ALA A O 1
ATOM 2527 N N . ALA A 1 323 ? -24.629 3.893 1.483 1.00 55.53 323 ALA A N 1
ATOM 2528 C CA . ALA A 1 323 ? -24.707 3.498 0.082 1.00 55.53 323 ALA A CA 1
ATOM 2529 C C . ALA A 1 323 ? -25.094 4.686 -0.809 1.00 55.53 323 ALA A C 1
ATOM 2531 O O . ALA A 1 323 ? -24.414 4.923 -1.801 1.00 55.53 323 ALA A O 1
ATOM 2532 N N . GLU A 1 324 ? -26.093 5.478 -0.415 1.00 59.81 324 GLU A N 1
ATOM 2533 C CA . GLU A 1 324 ? -26.499 6.686 -1.148 1.00 59.81 324 GLU A CA 1
ATOM 2534 C C . GLU A 1 324 ? -25.374 7.720 -1.227 1.00 59.81 324 GLU A C 1
ATOM 2536 O O . GLU A 1 324 ? -25.049 8.177 -2.311 1.00 59.81 324 GLU A O 1
ATOM 2541 N N . ARG A 1 325 ? -24.637 7.978 -0.139 1.00 56.50 325 ARG A N 1
ATOM 2542 C CA . ARG A 1 325 ? -23.461 8.871 -0.190 1.00 56.50 325 ARG A CA 1
ATOM 2543 C C . ARG A 1 325 ? -22.372 8.410 -1.154 1.00 56.50 325 ARG A C 1
ATOM 2545 O O . ARG A 1 325 ? -21.630 9.233 -1.680 1.00 56.50 325 ARG A O 1
ATOM 2552 N N . ILE A 1 326 ? -22.235 7.102 -1.344 1.00 50.88 326 ILE A N 1
ATOM 2553 C CA . ILE A 1 326 ? -21.283 6.536 -2.301 1.00 50.88 326 ILE A CA 1
ATOM 2554 C C . ILE A 1 326 ? -21.837 6.676 -3.710 1.00 50.88 326 ILE A C 1
ATOM 2556 O O . ILE A 1 326 ? -21.100 7.066 -4.597 1.00 50.88 326 ILE A O 1
ATOM 2560 N N . LEU A 1 327 ? -23.126 6.431 -3.926 1.00 52.91 327 LEU A N 1
ATOM 2561 C CA . LEU A 1 327 ? -23.766 6.638 -5.225 1.00 52.91 327 LEU A CA 1
ATOM 2562 C C . LEU A 1 327 ? -23.734 8.118 -5.647 1.00 52.91 327 LEU A C 1
ATOM 2564 O O . LEU A 1 327 ? -23.391 8.404 -6.793 1.00 52.91 327 LEU A O 1
ATOM 2568 N N . ASP A 1 328 ? -23.972 9.044 -4.716 1.00 56.31 328 ASP A N 1
ATOM 2569 C CA . ASP A 1 328 ? -23.807 10.492 -4.890 1.00 56.31 328 ASP A CA 1
ATOM 2570 C C . ASP A 1 328 ? -22.368 10.841 -5.270 1.00 56.31 328 ASP A C 1
ATOM 2572 O O . ASP A 1 328 ? -22.117 11.546 -6.248 1.00 56.31 328 ASP A O 1
ATOM 2576 N N . PHE A 1 329 ? -21.403 10.299 -4.526 1.00 48.00 329 PHE A N 1
ATOM 2577 C CA . PHE A 1 329 ? -19.981 10.487 -4.788 1.00 48.00 329 PHE A CA 1
ATOM 2578 C C . PHE A 1 329 ? -19.557 9.944 -6.167 1.00 48.00 329 PHE A C 1
ATOM 2580 O O . PHE A 1 329 ? -18.730 10.544 -6.854 1.00 48.00 329 PHE A O 1
ATOM 2587 N N . LEU A 1 330 ? -20.165 8.843 -6.612 1.00 45.53 330 LEU A N 1
ATOM 2588 C CA . LEU A 1 330 ? -19.954 8.245 -7.933 1.00 45.53 330 LEU A CA 1
ATOM 2589 C C . LEU A 1 330 ? -20.775 8.934 -9.044 1.00 45.53 330 LEU A C 1
ATOM 2591 O O . LEU A 1 330 ? -20.699 8.520 -10.200 1.00 45.53 330 LEU A O 1
ATOM 2595 N N . GLY A 1 331 ? -21.531 9.993 -8.726 1.00 46.69 331 GLY A N 1
ATOM 2596 C CA . GLY A 1 331 ? -22.290 10.791 -9.693 1.00 46.69 331 GLY A CA 1
ATOM 2597 C C . GLY A 1 331 ? -23.537 10.100 -10.254 1.00 46.69 331 GLY A C 1
ATOM 2598 O O . GLY A 1 331 ? -23.996 10.456 -11.339 1.00 46.69 331 GLY A O 1
ATOM 2599 N N . VAL A 1 332 ? -24.063 9.103 -9.540 1.00 52.31 332 VAL A N 1
ATOM 2600 C CA . VAL A 1 332 ? -25.256 8.306 -9.895 1.00 52.31 332 VAL A CA 1
ATOM 2601 C C . VAL A 1 332 ? -26.323 8.321 -8.788 1.00 52.31 332 VAL A C 1
ATOM 2603 O O . VAL A 1 332 ? -27.220 7.474 -8.774 1.00 52.31 332 VAL A O 1
ATOM 2606 N N . GLY A 1 333 ? -26.217 9.290 -7.875 1.00 54.97 333 GLY A N 1
ATOM 2607 C CA . GLY A 1 333 ? -27.216 9.615 -6.857 1.00 54.97 333 GLY A CA 1
ATOM 2608 C C . GLY A 1 333 ? -28.591 9.967 -7.432 1.00 54.97 333 GLY A C 1
ATOM 2609 O O . GLY A 1 333 ? -28.769 10.071 -8.652 1.00 54.97 333 GLY A O 1
ATOM 2610 N N . ASP A 1 334 ? -29.596 10.068 -6.563 1.00 56.25 334 ASP A N 1
ATOM 2611 C CA . ASP A 1 334 ? -30.935 10.584 -6.909 1.00 56.25 334 ASP A CA 1
ATOM 2612 C C . ASP A 1 334 ? -30.942 12.077 -7.267 1.00 56.25 334 ASP A C 1
ATOM 2614 O O . ASP A 1 334 ? -30.269 12.878 -6.580 1.00 56.25 334 ASP A O 1
#

Organism: NCBI:txid412755

Foldseek 3Di:
DDWVLADDQAAWFAAQDDDVVRQWIQPPFHHVADTDGHLQQFPDWQPVVQDDPDPSGHDTHHDDDADFDDDDPDIDDDDDDPPADDPSGGDDDDDDDDDDDDPAADADDPVLLVVLLVLLLDPRRNSVSVSLRNLLSNQLVNLVVLLVQLQAPDDAPVRLVVLLVQCPPPDPVSVVVSLVNCLSNAPVCVVVLVVVCPDPDDPSSNVSSVVSVCFQAVADDDSSVCRSLSSLLSSLLRSLDLSSLLSLCSCLVGNTYPVSNVSSVVSSCSSVQVVLVVLVVVLVVDDDPPVLVVSLVVLLVSCVPRPLVSPPHDDPVVSVVVSQVVCVVSVSHD

Radius of gyration: 23.92 Å; chains: 1; bounding box: 71×38×66 Å